Protein AF-A0A7V4ELM7-F1 (afdb_monomer_lite)

Secondary structure (DSSP, 8-state):
-GGGSPTT----TT-----EEEEEEEETTEEEEEEESSSHHHHHHHHHHH-HHHHTTSSEEEEEEEETTTEEEEEEE-S-TT--HHHHHH-GGGHHHHHHHHHTTT-EEEEEE--SSHHHHHHHHTTTSPEEEEEEETTTTEEEEEEEHHHHHHHH-GGGHHHHHHHHHHTSEEEEEEE---TTTTS------------------------------

Foldseek 3Di:
DVVQDFPPDDDDPPDDADWDFPDWDQDPVGIDTDTHLQDPVSLVVLLCVLFVCPVVVQKDFPFKFDDQPAEIETEMEGPDPVDDGQCRCQDDVRPSVVVSCVSRVNYHYHYFYDDPPLFRLLQRLLPPAHWDDWDADPVQLEIETEGEPVRQCSSCDDVNVSVVNSCRGSVGHYHYDYPPDDPPPVPPPDDPDDDDDDDDDDDDDDDDDDDDDDDDD

Radius of gyration: 34.2 Å; chains: 1; bounding box: 53×37×137 Å

Structure (mmCIF, N/CA/C/O backbone):
data_AF-A0A7V4ELM7-F1
#
_entry.id   AF-A0A7V4ELM7-F1
#
loop_
_atom_site.group_PDB
_atom_site.id
_atom_site.type_symbol
_atom_site.label_atom_id
_atom_site.label_alt_id
_atom_site.label_comp_id
_atom_site.label_asym_id
_atom_site.label_entity_id
_atom_site.label_seq_id
_atom_site.pdbx_PDB_ins_code
_atom_site.Cartn_x
_atom_site.Cartn_y
_atom_site.Cartn_z
_atom_site.occupancy
_atom_site.B_iso_or_equiv
_atom_site.auth_seq_id
_atom_site.auth_comp_id
_atom_site.auth_asym_id
_atom_site.auth_atom_id
_atom_site.pdbx_PDB_model_num
ATOM 1 N N . PRO A 1 1 ? 11.488 10.794 -16.822 1.00 91.69 1 PRO A N 1
ATOM 2 C CA . PRO A 1 1 ? 11.597 12.248 -16.512 1.00 91.69 1 PRO A CA 1
ATOM 3 C C . PRO A 1 1 ? 11.755 12.429 -14.992 1.00 91.69 1 PRO A C 1
ATOM 5 O O . PRO A 1 1 ? 11.444 11.472 -14.287 1.00 91.69 1 PRO A O 1
ATOM 8 N N . PRO A 1 2 ? 12.252 13.573 -14.480 1.00 92.75 2 PRO A N 1
ATOM 9 C CA . PRO A 1 2 ? 12.495 13.759 -13.043 1.00 92.75 2 PRO A CA 1
ATOM 10 C C . PRO A 1 2 ? 11.260 13.530 -12.158 1.00 92.75 2 PRO A C 1
ATOM 12 O O . PRO A 1 2 ? 11.370 12.901 -11.117 1.00 92.75 2 PRO A O 1
ATOM 15 N N . GLU A 1 3 ? 10.078 13.955 -12.609 1.00 94.12 3 GLU A N 1
ATOM 16 C CA . GLU A 1 3 ? 8.790 13.757 -11.914 1.00 94.12 3 GLU A CA 1
ATOM 17 C C . GLU A 1 3 ? 8.362 12.284 -11.770 1.00 94.12 3 GLU A C 1
ATOM 19 O O . GLU A 1 3 ? 7.569 11.931 -10.901 1.00 94.12 3 GLU A O 1
ATOM 24 N N . GLU A 1 4 ? 8.920 11.409 -12.604 1.00 95.50 4 GLU A N 1
ATOM 25 C CA . GLU A 1 4 ? 8.630 9.976 -12.626 1.00 95.50 4 GLU A CA 1
ATOM 26 C C . GLU A 1 4 ? 9.691 9.142 -11.892 1.00 95.50 4 GLU A C 1
ATOM 28 O O . GLU A 1 4 ? 9.638 7.909 -11.899 1.00 95.50 4 GLU A O 1
ATOM 33 N N . GLN A 1 5 ? 10.672 9.805 -11.276 1.00 95.00 5 GLN A N 1
ATOM 34 C CA . GLN A 1 5 ? 11.714 9.182 -10.466 1.00 95.00 5 GLN A CA 1
ATOM 35 C C . GLN A 1 5 ? 11.346 9.261 -8.985 1.00 95.00 5 GLN A C 1
ATOM 37 O O . GLN A 1 5 ? 10.859 10.287 -8.511 1.00 95.00 5 GLN A O 1
ATOM 42 N N . ILE A 1 6 ? 11.615 8.191 -8.235 1.00 94.19 6 ILE A N 1
ATOM 43 C CA . ILE A 1 6 ? 11.476 8.223 -6.777 1.00 94.19 6 ILE A CA 1
ATOM 44 C C . ILE A 1 6 ? 12.519 9.196 -6.194 1.00 94.19 6 ILE A C 1
ATOM 46 O O . ILE A 1 6 ? 13.710 9.056 -6.501 1.00 94.19 6 ILE A O 1
ATOM 50 N N . PRO A 1 7 ? 12.121 1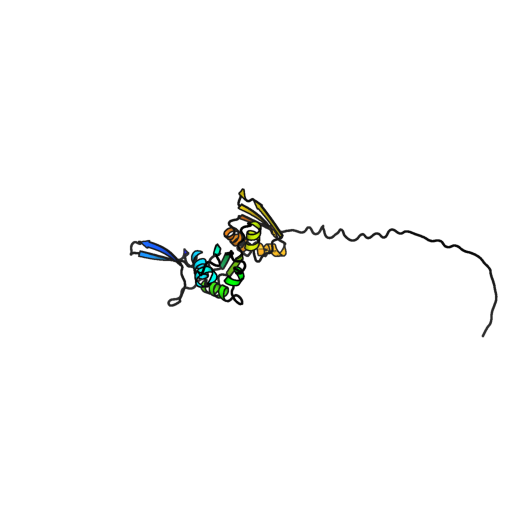0.163 -5.344 1.00 89.88 7 PRO A N 1
ATOM 51 C CA . PRO A 1 7 ? 13.064 11.055 -4.680 1.00 89.88 7 PRO A CA 1
ATOM 52 C C . PRO A 1 7 ? 14.105 10.280 -3.861 1.00 89.88 7 PRO A C 1
ATOM 54 O O . PRO A 1 7 ? 13.760 9.473 -3.003 1.00 89.88 7 PRO A O 1
ATOM 57 N N . GLY A 1 8 ? 15.389 10.539 -4.117 1.00 86.75 8 GLY A N 1
ATOM 58 C CA . GLY A 1 8 ? 16.503 9.884 -3.420 1.00 86.75 8 GLY A CA 1
ATOM 59 C C . GLY A 1 8 ? 16.898 8.503 -3.962 1.00 86.75 8 GLY A C 1
ATOM 60 O O . GLY A 1 8 ? 17.899 7.949 -3.505 1.00 86.75 8 GLY A O 1
ATOM 61 N N . GLU A 1 9 ? 16.180 7.955 -4.949 1.00 89.88 9 GLU A N 1
ATOM 62 C CA . GLU A 1 9 ? 16.587 6.722 -5.629 1.00 89.88 9 GLU A CA 1
ATOM 63 C C . GLU A 1 9 ? 17.806 6.976 -6.537 1.00 89.88 9 GLU A C 1
ATOM 65 O O . GLU A 1 9 ? 17.847 7.936 -7.306 1.00 89.88 9 GLU A O 1
ATOM 70 N N . ASN A 1 10 ? 18.823 6.111 -6.444 1.00 88.31 10 ASN A N 1
ATOM 71 C CA . ASN A 1 10 ? 20.074 6.253 -7.190 1.00 88.31 10 ASN A CA 1
ATOM 72 C C . ASN A 1 10 ? 20.103 5.342 -8.421 1.00 88.31 10 ASN A C 1
ATOM 74 O O . ASN A 1 10 ? 20.231 4.123 -8.303 1.00 88.31 10 ASN A O 1
ATOM 78 N N . TYR A 1 11 ? 20.099 5.944 -9.608 1.00 90.50 11 TYR A N 1
ATOM 79 C CA . TYR A 1 11 ? 20.150 5.230 -10.883 1.00 90.50 11 TYR A CA 1
ATOM 80 C C . TYR A 1 11 ? 21.593 5.141 -11.393 1.00 90.50 11 TYR A C 1
ATOM 82 O O . TYR A 1 11 ? 22.158 6.125 -11.872 1.00 90.50 11 TYR A O 1
ATOM 90 N N . LYS A 1 12 ? 22.212 3.960 -11.280 1.00 92.12 12 LYS A N 1
ATOM 91 C CA . LYS A 1 12 ? 23.593 3.722 -11.734 1.00 92.12 12 LYS A CA 1
ATOM 92 C C . LYS A 1 12 ? 23.621 3.024 -13.099 1.00 92.12 12 LYS A C 1
ATOM 94 O O . LYS A 1 12 ? 22.845 2.089 -13.304 1.00 92.12 12 LYS A O 1
ATOM 99 N N . PRO A 1 13 ? 24.540 3.397 -14.012 1.00 94.94 13 PRO A N 1
ATOM 100 C CA . PRO A 1 13 ? 24.760 2.641 -15.242 1.00 94.94 13 PRO A CA 1
ATOM 101 C C . PRO A 1 13 ? 25.027 1.156 -14.956 1.00 94.94 13 PRO A C 1
ATOM 103 O O . PRO A 1 13 ? 25.809 0.823 -14.067 1.00 94.94 13 PRO A O 1
ATOM 106 N N . GLY A 1 14 ? 24.357 0.268 -15.694 1.00 93.38 14 GLY A N 1
ATOM 107 C CA . GLY A 1 14 ? 24.463 -1.187 -15.525 1.00 93.38 14 GLY A CA 1
ATOM 108 C C . GLY A 1 14 ? 23.609 -1.784 -14.398 1.00 93.38 14 GLY A C 1
ATOM 109 O O . GLY A 1 14 ? 23.506 -3.008 -14.312 1.00 93.38 14 GLY A O 1
ATOM 110 N N . ALA A 1 15 ? 22.960 -0.964 -13.563 1.00 91.19 15 ALA A N 1
ATOM 111 C CA . ALA A 1 15 ? 22.012 -1.462 -12.573 1.00 91.19 15 ALA A CA 1
ATOM 112 C C . ALA A 1 15 ? 20.750 -2.012 -13.255 1.00 91.19 15 ALA A C 1
ATOM 114 O O . ALA A 1 15 ? 20.230 -1.427 -14.207 1.00 91.19 15 ALA A O 1
ATOM 115 N N . ARG A 1 16 ? 20.240 -3.136 -12.744 1.00 90.62 16 ARG A N 1
ATOM 116 C CA . ARG A 1 16 ? 18.920 -3.650 -13.122 1.00 90.62 16 ARG A CA 1
ATOM 117 C C . ARG A 1 16 ? 17.863 -2.968 -12.269 1.00 90.62 16 ARG A C 1
ATOM 119 O O . ARG A 1 16 ? 18.040 -2.844 -11.063 1.00 90.62 16 ARG A O 1
ATOM 126 N N . LEU A 1 17 ? 16.776 -2.559 -12.907 1.00 91.19 17 LEU A N 1
ATOM 127 C CA . LEU A 1 17 ? 15.678 -1.861 -12.258 1.00 91.19 17 LEU A CA 1
ATOM 128 C C . LEU A 1 17 ? 14.368 -2.232 -12.946 1.00 91.19 17 LEU A C 1
ATOM 130 O O . LEU A 1 17 ? 14.280 -2.145 -14.174 1.00 91.19 17 LEU A O 1
ATOM 134 N N . LYS A 1 18 ? 13.342 -2.608 -12.177 1.00 93.06 18 LYS A N 1
ATOM 135 C CA . LYS A 1 18 ? 11.985 -2.701 -12.723 1.00 93.06 18 LYS A CA 1
ATOM 136 C C . LYS A 1 18 ? 11.379 -1.306 -12.838 1.00 93.06 18 LYS A C 1
ATOM 138 O O . LYS A 1 18 ? 11.477 -0.487 -11.927 1.00 93.06 18 LYS A O 1
ATOM 143 N N . VAL A 1 19 ? 10.727 -1.039 -13.960 1.00 95.31 19 VAL A N 1
ATOM 144 C CA . VAL A 1 19 ? 10.075 0.239 -14.265 1.00 95.31 19 VAL A CA 1
ATOM 145 C C . VAL A 1 19 ? 8.687 -0.022 -14.826 1.00 95.31 19 VAL A C 1
ATOM 147 O O . VAL A 1 19 ? 8.449 -1.060 -15.444 1.00 95.31 19 VAL A O 1
ATOM 150 N N . PHE A 1 20 ? 7.780 0.928 -14.636 1.00 97.00 20 PHE A N 1
ATOM 151 C CA . PHE A 1 20 ? 6.481 0.917 -15.290 1.00 97.00 20 PHE A CA 1
ATOM 152 C C . PHE A 1 20 ? 6.538 1.747 -16.574 1.00 97.00 20 PHE A C 1
ATOM 154 O O . PHE A 1 20 ? 7.030 2.875 -16.561 1.00 97.00 20 PHE A O 1
ATOM 161 N N . VAL A 1 21 ? 6.047 1.206 -17.690 1.00 97.00 21 VAL A N 1
ATOM 162 C CA . VAL A 1 21 ? 5.879 1.982 -18.926 1.00 97.00 21 VAL A CA 1
ATOM 163 C C . VAL A 1 21 ? 4.622 2.832 -18.768 1.00 97.00 21 VAL A C 1
ATOM 165 O O . VAL A 1 21 ? 3.517 2.302 -18.814 1.00 97.00 21 VAL A O 1
ATOM 168 N N . LYS A 1 22 ? 4.798 4.139 -18.550 1.00 95.81 22 LYS A N 1
ATOM 169 C CA . LYS A 1 22 ? 3.695 5.073 -18.290 1.00 95.81 22 LYS A CA 1
ATOM 170 C C . LYS A 1 22 ? 2.970 5.462 -19.572 1.00 95.81 22 LYS A C 1
ATOM 172 O O . LYS A 1 22 ? 1.748 5.407 -19.625 1.00 95.81 22 LYS A O 1
ATOM 177 N N . GLU A 1 23 ? 3.721 5.863 -20.591 1.00 95.06 23 GLU A N 1
ATOM 178 C CA . GLU A 1 23 ? 3.165 6.235 -21.890 1.00 95.06 23 GLU A CA 1
ATOM 179 C C . GLU A 1 23 ? 4.184 6.024 -23.010 1.00 95.06 23 GLU A C 1
ATOM 181 O O . GLU A 1 23 ? 5.399 6.025 -22.793 1.00 95.06 23 GLU A O 1
ATOM 186 N N . VAL A 1 24 ? 3.665 5.871 -24.225 1.00 95.94 24 VAL A N 1
ATOM 187 C CA . VAL A 1 24 ? 4.444 5.934 -25.460 1.00 95.94 24 VAL A CA 1
ATOM 188 C C . VAL A 1 24 ? 3.887 7.090 -26.271 1.00 95.94 24 VAL A C 1
ATOM 190 O O . VAL A 1 24 ? 2.698 7.107 -26.586 1.00 95.94 24 VAL A O 1
ATOM 193 N N . ARG A 1 25 ? 4.736 8.060 -26.602 1.00 94.50 25 ARG A N 1
ATOM 194 C CA . ARG A 1 25 ? 4.333 9.263 -27.339 1.00 94.50 25 ARG A CA 1
ATOM 195 C C . ARG A 1 25 ? 5.229 9.499 -28.539 1.00 94.50 25 ARG A C 1
ATOM 197 O O . ARG A 1 25 ? 6.387 9.095 -28.555 1.00 94.50 25 ARG A O 1
ATOM 204 N N . ILE A 1 26 ? 4.697 10.178 -29.547 1.00 93.94 26 ILE A N 1
ATOM 205 C CA . ILE A 1 26 ? 5.472 10.583 -30.720 1.00 93.94 26 ILE A CA 1
ATOM 206 C C . ILE A 1 26 ? 6.030 11.977 -30.445 1.00 93.94 26 ILE A C 1
ATOM 208 O O . ILE A 1 26 ? 5.278 12.947 -30.373 1.00 93.94 26 ILE A O 1
ATOM 212 N N . ALA A 1 27 ? 7.346 12.073 -30.273 1.00 91.44 27 ALA A N 1
ATOM 213 C CA . ALA A 1 27 ? 8.051 13.336 -30.108 1.00 91.44 27 ALA A CA 1
ATOM 214 C C . ALA A 1 27 ? 8.693 13.782 -31.432 1.00 91.44 27 ALA A C 1
ATOM 216 O O . ALA A 1 27 ? 8.776 13.031 -32.405 1.00 91.44 27 ALA A O 1
ATOM 217 N N . SER A 1 28 ? 9.217 15.008 -31.460 1.00 91.12 28 SER A N 1
ATOM 218 C CA . SER A 1 28 ? 9.883 15.589 -32.637 1.00 91.12 28 SER A CA 1
ATOM 219 C C . SER A 1 28 ? 11.102 14.797 -33.130 1.00 91.12 28 SER A C 1
ATOM 221 O O . SER A 1 28 ? 11.500 14.941 -34.281 1.00 91.12 28 SER A O 1
ATOM 223 N N . LYS A 1 29 ? 11.690 13.951 -32.276 1.00 91.81 29 LYS A N 1
ATOM 224 C CA . LYS A 1 29 ? 12.843 13.090 -32.588 1.00 91.81 29 LYS A CA 1
ATOM 225 C C . LYS A 1 29 ? 12.468 11.613 -32.784 1.00 91.81 29 LYS A C 1
ATOM 227 O O . LYS A 1 29 ? 13.361 10.773 -32.851 1.00 91.81 29 LYS A O 1
ATOM 232 N N . GLY A 1 30 ? 11.174 11.301 -32.872 1.00 93.75 30 GLY A N 1
ATOM 233 C CA . GLY A 1 30 ? 10.648 9.940 -32.982 1.00 93.75 30 GLY A CA 1
ATOM 234 C C . GLY A 1 30 ? 9.882 9.485 -31.734 1.00 93.75 30 GLY A C 1
ATOM 235 O O . GLY A 1 30 ? 9.614 10.293 -30.841 1.00 93.75 30 GLY A O 1
ATOM 236 N N . PRO A 1 31 ? 9.488 8.201 -31.676 1.00 95.06 31 PRO A N 1
ATOM 237 C CA . PRO A 1 31 ? 8.781 7.641 -30.531 1.00 95.06 31 PRO A CA 1
ATOM 238 C C . PRO A 1 31 ? 9.623 7.708 -29.252 1.00 95.06 31 PRO A C 1
ATOM 240 O O . PRO A 1 31 ? 10.786 7.310 -29.236 1.00 95.06 31 PRO A O 1
ATOM 243 N N . GLU A 1 32 ? 9.013 8.180 -28.174 1.00 95.44 32 GLU A N 1
ATOM 244 C CA . GLU A 1 32 ? 9.587 8.243 -26.835 1.00 95.44 32 GLU A CA 1
ATOM 245 C C . GLU A 1 32 ? 8.766 7.347 -25.903 1.00 95.44 32 GLU A C 1
ATOM 247 O O . GLU A 1 32 ? 7.534 7.414 -25.882 1.00 95.44 32 GLU A O 1
ATOM 252 N N . VAL A 1 33 ? 9.454 6.514 -25.121 1.00 95.69 33 VAL A N 1
ATOM 253 C CA . VAL A 1 33 ? 8.843 5.682 -24.079 1.00 95.69 33 VAL A CA 1
ATOM 254 C C . VAL A 1 33 ? 9.114 6.332 -22.729 1.00 95.69 33 VAL A C 1
ATOM 256 O O . VAL A 1 33 ? 10.263 6.427 -22.294 1.00 95.69 33 VAL A O 1
ATOM 259 N N . VAL A 1 34 ? 8.054 6.770 -22.055 1.00 95.88 34 VAL A N 1
ATOM 260 C CA . VAL A 1 34 ? 8.142 7.382 -20.729 1.00 95.88 34 VAL A CA 1
ATOM 261 C C . VAL A 1 34 ? 8.002 6.296 -19.673 1.00 95.88 34 VAL A C 1
ATOM 263 O O . VAL A 1 34 ? 7.016 5.561 -19.626 1.00 95.88 34 VAL A O 1
ATOM 266 N N . LEU A 1 35 ? 9.008 6.207 -18.808 1.00 96.62 35 LEU A N 1
ATOM 267 C CA . LEU A 1 35 ? 9.081 5.234 -17.723 1.00 96.62 35 LEU A CA 1
ATOM 268 C C . LEU A 1 35 ? 8.788 5.911 -16.386 1.00 96.62 35 LEU A C 1
ATOM 270 O O . LEU A 1 35 ? 9.138 7.079 -16.196 1.00 96.62 35 LEU A O 1
ATOM 274 N N . SER A 1 36 ? 8.199 5.151 -15.466 1.00 96.62 36 SER A N 1
ATOM 275 C CA . SER A 1 36 ? 7.842 5.591 -14.124 1.00 96.62 36 SER A CA 1
ATOM 276 C C . SER A 1 36 ? 8.280 4.620 -13.041 1.00 96.62 36 SER A C 1
ATOM 278 O O . SER A 1 36 ? 8.138 3.402 -13.167 1.00 96.62 36 SER A O 1
ATOM 280 N N . ARG A 1 37 ? 8.800 5.194 -11.957 1.00 96.25 37 ARG A N 1
ATOM 281 C CA . ARG A 1 37 ? 9.039 4.545 -10.663 1.00 96.25 37 ARG A CA 1
ATOM 282 C C . ARG A 1 37 ? 8.057 5.035 -9.593 1.00 96.25 37 ARG A C 1
ATOM 284 O O . ARG A 1 37 ? 7.853 4.353 -8.588 1.00 96.25 37 ARG A O 1
ATOM 291 N N . THR A 1 38 ? 7.405 6.175 -9.816 1.00 96.00 38 THR A N 1
ATOM 292 C CA . THR A 1 38 ? 6.463 6.797 -8.872 1.00 96.00 38 THR A CA 1
ATOM 293 C C . THR A 1 38 ? 5.015 6.348 -9.058 1.00 96.00 38 THR A C 1
ATOM 295 O O . THR A 1 38 ? 4.253 6.404 -8.101 1.00 96.00 38 THR A O 1
ATOM 298 N N . SER A 1 39 ? 4.637 5.836 -10.232 1.00 95.94 39 SER A N 1
ATOM 299 C CA . SER A 1 39 ? 3.272 5.367 -10.515 1.00 95.94 39 SER A CA 1
ATOM 300 C C . SER A 1 39 ? 2.831 4.216 -9.607 1.00 95.94 39 SER A C 1
ATOM 302 O O . SER A 1 39 ? 3.565 3.247 -9.443 1.00 95.94 39 SER A O 1
ATOM 304 N N . ASP A 1 40 ? 1.605 4.264 -9.088 1.00 96.12 40 ASP A N 1
ATOM 305 C CA . ASP A 1 40 ? 0.995 3.200 -8.270 1.00 96.12 40 ASP A CA 1
ATOM 306 C C . ASP A 1 40 ? 0.903 1.854 -9.004 1.00 96.12 40 ASP A C 1
ATOM 308 O O . ASP A 1 40 ? 0.949 0.787 -8.388 1.00 96.12 40 ASP A O 1
ATOM 312 N N . GLU A 1 41 ? 0.839 1.886 -10.337 1.00 96.56 41 GLU A N 1
ATOM 313 C CA . GLU A 1 41 ? 0.775 0.685 -11.168 1.00 96.56 41 GLU A CA 1
ATOM 314 C C . GLU A 1 41 ? 2.038 -0.172 -11.053 1.00 96.56 41 GLU A C 1
ATOM 316 O O . GLU A 1 41 ? 1.950 -1.398 -11.138 1.00 96.56 41 GLU A O 1
ATOM 321 N N . ILE A 1 42 ? 3.207 0.426 -10.784 1.00 96.69 42 ILE A N 1
ATOM 322 C CA . ILE A 1 42 ? 4.429 -0.363 -10.586 1.00 96.69 42 ILE A CA 1
ATOM 323 C C . ILE A 1 42 ? 4.294 -1.294 -9.378 1.00 96.69 42 ILE A C 1
ATOM 325 O O . ILE A 1 42 ? 4.700 -2.451 -9.455 1.00 96.69 42 ILE A O 1
ATOM 329 N N . LEU A 1 43 ? 3.669 -0.823 -8.293 1.00 97.00 43 LEU A N 1
ATOM 330 C CA . LEU A 1 43 ? 3.475 -1.600 -7.073 1.00 97.00 43 LEU A CA 1
ATOM 331 C C . LEU A 1 43 ? 2.548 -2.786 -7.351 1.00 97.00 43 LEU A C 1
ATOM 333 O O . LEU A 1 43 ? 2.910 -3.923 -7.057 1.00 97.00 43 LEU A O 1
ATOM 337 N N . LYS A 1 44 ? 1.412 -2.545 -8.019 1.00 97.19 44 LYS A N 1
ATOM 338 C CA . LYS A 1 44 ? 0.478 -3.608 -8.430 1.00 97.19 44 LYS A CA 1
ATOM 339 C C . LYS A 1 44 ? 1.154 -4.651 -9.320 1.00 97.19 44 LYS A C 1
ATOM 341 O O . LYS A 1 44 ? 0.956 -5.848 -9.130 1.00 97.19 44 LYS A O 1
ATOM 346 N N . LYS A 1 45 ? 1.976 -4.215 -10.283 1.00 97.12 45 LYS A N 1
ATOM 347 C CA . LYS A 1 45 ? 2.698 -5.127 -11.185 1.00 97.12 45 LYS A CA 1
ATOM 348 C C . LYS A 1 45 ? 3.784 -5.918 -10.468 1.00 97.12 45 LYS A C 1
ATOM 350 O O . LYS A 1 45 ? 3.950 -7.093 -10.774 1.00 97.12 45 LYS A O 1
ATOM 355 N N . ILE A 1 46 ? 4.491 -5.326 -9.507 1.00 97.00 46 ILE A N 1
ATOM 356 C CA . ILE A 1 46 ? 5.462 -6.071 -8.698 1.00 97.00 46 ILE A CA 1
ATOM 357 C C . ILE A 1 46 ? 4.744 -7.110 -7.832 1.00 97.00 46 ILE A C 1
ATOM 359 O O . ILE A 1 46 ? 5.178 -8.257 -7.821 1.00 97.00 46 ILE A O 1
ATOM 363 N N . PHE A 1 47 ? 3.622 -6.758 -7.192 1.00 97.94 47 PHE A N 1
ATOM 364 C CA . PHE A 1 47 ? 2.787 -7.724 -6.466 1.00 97.94 47 PHE A CA 1
ATOM 365 C C . PHE A 1 47 ? 2.345 -8.882 -7.371 1.00 97.94 47 PHE A C 1
ATOM 367 O O . PHE A 1 47 ? 2.507 -10.040 -7.002 1.00 97.94 47 PHE A O 1
ATOM 374 N N . TYR A 1 48 ? 1.857 -8.578 -8.577 1.00 97.44 48 TYR A N 1
ATOM 375 C CA . TYR A 1 48 ? 1.453 -9.588 -9.559 1.00 97.44 48 TYR A CA 1
ATOM 376 C C . TYR A 1 48 ? 2.598 -10.540 -9.945 1.00 97.44 48 TYR A C 1
ATOM 378 O O . TYR A 1 48 ? 2.374 -11.734 -10.116 1.00 97.44 48 TYR A O 1
ATOM 386 N N . LEU A 1 49 ? 3.823 -10.022 -10.094 1.00 96.25 49 LEU A N 1
ATOM 387 C 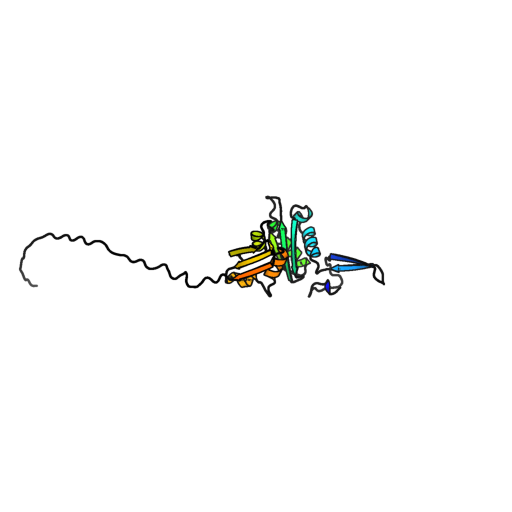CA . LEU A 1 49 ? 4.996 -10.828 -10.446 1.00 96.25 49 LEU A CA 1
ATOM 388 C C . LEU A 1 49 ? 5.538 -11.652 -9.268 1.00 96.25 49 LEU A C 1
ATOM 390 O O . LEU A 1 49 ? 6.048 -12.746 -9.490 1.00 96.25 49 LEU A O 1
ATOM 394 N N . GLU A 1 50 ? 5.467 -11.124 -8.045 1.00 96.88 50 GLU A N 1
ATOM 395 C CA . GLU A 1 50 ? 6.048 -11.750 -6.848 1.00 96.88 50 GLU A CA 1
ATOM 396 C C . GLU A 1 50 ? 5.098 -12.758 -6.177 1.00 96.88 50 GLU A C 1
ATOM 398 O O . GLU A 1 50 ? 5.551 -13.699 -5.524 1.00 96.88 50 GLU A O 1
ATOM 403 N N . ILE A 1 51 ? 3.779 -12.575 -6.307 1.00 97.50 51 ILE A N 1
ATOM 404 C CA . ILE A 1 51 ? 2.771 -13.334 -5.554 1.00 97.50 51 ILE A CA 1
ATOM 405 C C . ILE A 1 51 ? 1.930 -14.185 -6.527 1.00 97.50 51 ILE A C 1
ATOM 407 O O . ILE A 1 51 ? 1.045 -13.655 -7.208 1.00 97.50 51 ILE A O 1
ATOM 411 N N . PRO A 1 52 ? 2.163 -15.513 -6.595 1.00 96.25 52 PRO A N 1
ATOM 412 C CA . PRO A 1 52 ? 1.415 -16.428 -7.461 1.00 96.25 52 PRO A CA 1
ATOM 413 C C . PRO A 1 52 ? -0.099 -16.390 -7.251 1.00 96.25 52 PRO A C 1
ATOM 415 O O . PRO A 1 52 ? -0.864 -16.484 -8.201 1.00 96.25 52 PRO A O 1
ATOM 418 N N . GLU A 1 53 ? -0.549 -16.221 -6.013 1.00 97.62 53 GLU A N 1
ATOM 419 C CA . GLU A 1 53 ? -1.967 -16.155 -5.666 1.00 97.62 53 GLU A CA 1
ATOM 420 C C . GLU A 1 53 ? -2.660 -14.947 -6.321 1.00 97.62 53 GLU A C 1
ATOM 422 O O . GLU A 1 53 ? -3.812 -15.058 -6.728 1.00 97.62 53 GLU A O 1
ATOM 427 N N . ILE A 1 54 ? -1.947 -13.829 -6.512 1.00 97.62 54 ILE A N 1
ATOM 428 C CA . ILE A 1 54 ? -2.468 -12.657 -7.232 1.00 97.62 54 ILE A CA 1
ATOM 429 C C . ILE A 1 54 ? -2.500 -12.914 -8.740 1.00 97.62 54 ILE A C 1
ATOM 431 O O . ILE A 1 54 ? -3.489 -12.603 -9.400 1.00 97.62 54 ILE A O 1
ATOM 435 N N . SER A 1 55 ? -1.444 -13.502 -9.307 1.00 97.31 55 SER A N 1
ATOM 436 C CA . SER A 1 55 ? -1.406 -13.781 -10.753 1.00 97.31 55 SER A CA 1
ATOM 437 C C . SER A 1 55 ? -2.368 -14.887 -11.192 1.00 97.31 55 SER A C 1
ATOM 439 O O . SER A 1 55 ? -2.876 -14.838 -12.310 1.00 97.31 55 SER A O 1
ATOM 441 N N . ASN A 1 56 ? -2.681 -15.828 -10.301 1.00 96.38 56 ASN A N 1
ATOM 442 C CA . ASN A 1 56 ? -3.693 -16.862 -10.514 1.00 96.38 56 ASN A CA 1
ATOM 443 C C . ASN A 1 56 ? -5.125 -16.382 -10.213 1.00 96.38 56 ASN A C 1
ATOM 445 O O . ASN A 1 56 ? -6.066 -17.148 -10.405 1.00 96.38 56 ASN A O 1
ATOM 449 N N . GLY A 1 57 ? -5.298 -15.144 -9.734 1.00 95.44 57 GLY A N 1
ATOM 450 C CA . GLY A 1 57 ? -6.607 -14.564 -9.428 1.00 95.44 57 GLY A CA 1
ATOM 451 C C . GLY A 1 57 ? -7.268 -15.080 -8.145 1.00 95.44 57 GLY A C 1
ATOM 452 O O . GLY A 1 57 ? -8.458 -14.862 -7.968 1.00 95.44 57 GLY A O 1
ATOM 453 N N . LEU A 1 58 ? -6.524 -15.743 -7.252 1.00 97.00 58 LEU A N 1
ATOM 454 C CA . LEU A 1 58 ? -7.014 -16.172 -5.931 1.00 97.00 58 LEU A CA 1
ATOM 455 C C . LEU A 1 58 ? -7.048 -15.016 -4.922 1.00 97.00 58 LEU A C 1
ATOM 457 O O . LEU A 1 58 ? -7.800 -15.051 -3.951 1.00 97.00 58 LEU A O 1
ATOM 461 N N . ILE A 1 59 ? -6.196 -14.011 -5.131 1.00 98.31 59 ILE A N 1
ATOM 462 C CA . ILE A 1 59 ? -6.163 -12.776 -4.349 1.00 98.31 59 ILE A CA 1
ATOM 463 C C . ILE A 1 59 ? -6.294 -11.600 -5.308 1.00 98.31 59 ILE A C 1
ATOM 465 O O . ILE A 1 59 ? -5.574 -11.501 -6.303 1.00 98.31 59 ILE A O 1
ATOM 469 N N . GLU A 1 60 ? -7.170 -10.666 -4.970 1.00 97.88 60 GLU A N 1
ATOM 470 C CA . GLU A 1 60 ? -7.373 -9.430 -5.711 1.00 97.88 60 GLU A CA 1
ATOM 471 C C . GLU A 1 60 ? -6.800 -8.239 -4.935 1.00 97.88 60 GLU A C 1
ATOM 473 O O . GLU A 1 60 ? -7.032 -8.086 -3.734 1.00 97.88 60 GLU A O 1
ATOM 478 N N . ILE A 1 61 ? -6.083 -7.351 -5.629 1.00 98.19 61 ILE A N 1
ATOM 479 C CA . ILE A 1 61 ? -5.699 -6.043 -5.086 1.00 98.19 61 ILE A CA 1
ATOM 480 C C . ILE A 1 61 ? -6.858 -5.073 -5.324 1.00 98.19 61 ILE A C 1
ATOM 482 O O . ILE A 1 61 ? -7.070 -4.622 -6.450 1.00 98.19 61 ILE A O 1
ATOM 486 N N . LYS A 1 62 ? -7.584 -4.723 -4.262 1.00 97.94 62 LYS A N 1
ATOM 487 C CA . LYS A 1 62 ? -8.770 -3.855 -4.323 1.00 97.94 62 LYS A CA 1
ATOM 488 C C . LYS A 1 62 ? -8.422 -2.377 -4.439 1.00 97.94 62 LYS A C 1
ATOM 490 O O . LYS A 1 62 ? -9.103 -1.632 -5.137 1.00 97.94 62 LYS A O 1
ATOM 495 N N . SER A 1 63 ? -7.375 -1.939 -3.746 1.00 97.69 63 SER A N 1
ATOM 496 C CA . SER A 1 63 ? -6.971 -0.532 -3.709 1.00 97.69 63 SER A CA 1
ATOM 497 C C . SER A 1 63 ? -5.496 -0.394 -3.346 1.00 97.69 63 SER A C 1
ATOM 499 O O . SER A 1 63 ? -4.913 -1.264 -2.696 1.00 97.69 63 SER A O 1
ATOM 501 N N . VAL A 1 64 ? -4.891 0.711 -3.769 1.00 98.12 64 VAL A N 1
ATOM 502 C CA . VAL A 1 64 ? -3.514 1.086 -3.445 1.00 98.12 64 VAL A CA 1
ATOM 503 C C . VAL A 1 64 ? -3.497 2.566 -3.100 1.00 98.12 64 VAL A C 1
ATOM 505 O O . VAL A 1 64 ? -4.041 3.379 -3.839 1.00 98.12 64 VAL A O 1
ATOM 508 N N . ALA A 1 65 ? -2.832 2.911 -2.003 1.00 98.19 65 ALA A N 1
ATOM 509 C CA . ALA A 1 65 ? -2.483 4.282 -1.670 1.00 98.19 65 ALA A CA 1
ATOM 510 C C . ALA A 1 65 ? -0.976 4.361 -1.458 1.00 98.19 65 ALA A C 1
ATOM 512 O O . ALA A 1 65 ? -0.439 3.648 -0.610 1.00 98.19 65 ALA A O 1
ATOM 513 N N . ARG A 1 66 ? -0.295 5.215 -2.221 1.00 97.50 66 ARG A N 1
ATOM 514 C CA . ARG A 1 66 ? 1.166 5.222 -2.286 1.00 97.50 66 ARG A CA 1
ATOM 515 C C . ARG A 1 66 ? 1.748 6.622 -2.173 1.00 97.50 66 ARG A C 1
ATOM 517 O O . ARG A 1 66 ? 1.351 7.546 -2.873 1.00 97.50 66 ARG A O 1
ATOM 524 N N . GLU A 1 67 ? 2.752 6.743 -1.314 1.00 96.81 67 GLU A N 1
ATOM 525 C CA . GLU A 1 67 ? 3.713 7.842 -1.300 1.00 96.81 67 GLU A CA 1
ATOM 526 C C . GLU A 1 67 ? 5.078 7.263 -1.694 1.00 96.81 67 GLU A C 1
ATOM 528 O O . GLU A 1 67 ? 5.807 6.710 -0.862 1.00 96.81 67 GLU A O 1
ATOM 533 N N . ALA A 1 68 ? 5.387 7.334 -2.993 1.00 96.31 68 ALA A N 1
ATOM 534 C CA . ALA A 1 68 ? 6.489 6.604 -3.618 1.00 96.31 68 ALA A CA 1
ATOM 535 C C . ALA A 1 68 ? 7.850 6.851 -2.939 1.00 96.31 68 ALA A C 1
ATOM 537 O O . ALA A 1 68 ? 8.237 7.991 -2.673 1.00 96.31 68 ALA A O 1
ATOM 538 N N . GLY A 1 69 ? 8.580 5.767 -2.665 1.00 94.69 69 GLY A N 1
ATOM 539 C CA . GLY A 1 69 ? 9.860 5.781 -1.948 1.00 94.69 69 GLY A CA 1
ATOM 540 C C . GLY A 1 69 ? 9.752 5.947 -0.433 1.00 94.69 69 GLY A C 1
ATOM 541 O O . GLY A 1 69 ? 10.764 5.855 0.259 1.00 94.69 69 GLY A O 1
ATOM 542 N N . SER A 1 70 ? 8.551 6.177 0.106 1.00 96.25 70 SER A N 1
ATOM 543 C CA . SER A 1 70 ? 8.334 6.344 1.543 1.00 96.25 70 SER A CA 1
ATOM 544 C C . SER A 1 70 ? 7.475 5.226 2.117 1.00 96.25 70 SER A C 1
ATOM 546 O O . SER A 1 70 ? 7.998 4.349 2.815 1.00 96.25 70 SER A O 1
ATOM 548 N N . ARG A 1 71 ? 6.167 5.249 1.839 1.00 97.25 71 ARG A N 1
ATOM 549 C CA . ARG A 1 71 ? 5.213 4.295 2.398 1.00 97.25 71 ARG A CA 1
ATOM 550 C C . ARG A 1 71 ? 4.013 4.100 1.480 1.00 97.25 71 ARG A C 1
ATOM 552 O O . ARG A 1 71 ? 3.504 5.059 0.907 1.00 97.25 71 ARG A O 1
ATOM 559 N N . SER A 1 72 ? 3.526 2.871 1.423 1.00 98.25 72 SER A N 1
ATOM 560 C CA . SER A 1 72 ? 2.322 2.480 0.700 1.00 98.25 72 SER A CA 1
ATOM 561 C C . SER A 1 72 ? 1.425 1.605 1.556 1.00 98.25 72 SER A C 1
ATOM 563 O O . SER A 1 72 ? 1.907 0.835 2.388 1.00 98.25 72 SER A O 1
ATOM 565 N N . LYS A 1 73 ? 0.119 1.693 1.316 1.00 98.56 73 LYS A N 1
ATOM 566 C CA . LYS A 1 73 ? -0.874 0.733 1.791 1.00 98.56 73 LYS A CA 1
ATOM 567 C C . LYS A 1 73 ? -1.494 0.028 0.590 1.00 98.56 73 LYS A C 1
ATOM 569 O O . LYS A 1 73 ? -1.802 0.669 -0.416 1.00 98.56 73 LYS A O 1
ATOM 574 N N . VAL A 1 74 ? -1.670 -1.283 0.699 1.00 98.50 74 VAL A N 1
ATOM 575 C CA . VAL A 1 74 ? -2.252 -2.127 -0.352 1.00 98.50 74 VAL A CA 1
ATOM 576 C C . VAL A 1 74 ? -3.393 -2.922 0.257 1.00 98.50 74 VAL A C 1
ATOM 578 O O . VAL A 1 74 ? -3.171 -3.695 1.184 1.00 98.50 74 VAL A O 1
ATOM 581 N N . ALA A 1 75 ? -4.604 -2.722 -0.255 1.00 98.62 75 ALA A N 1
ATOM 582 C CA . ALA A 1 75 ? -5.787 -3.446 0.178 1.00 98.62 75 ALA A CA 1
ATOM 583 C C . ALA A 1 75 ? -5.946 -4.714 -0.663 1.00 98.62 75 ALA A C 1
ATOM 585 O O . ALA A 1 75 ? -6.056 -4.630 -1.890 1.00 98.62 75 ALA A O 1
ATOM 586 N N . VAL A 1 76 ? -5.960 -5.868 -0.007 1.00 98.44 76 VAL A N 1
ATOM 587 C CA . VAL A 1 76 ? -6.066 -7.186 -0.639 1.00 98.44 76 VAL A CA 1
ATOM 588 C C . VAL A 1 76 ? -7.299 -7.925 -0.142 1.00 98.44 76 VAL A C 1
ATOM 590 O O . VAL A 1 76 ? -7.721 -7.751 0.999 1.00 98.44 76 VAL A O 1
ATOM 593 N N . TYR A 1 77 ? -7.876 -8.743 -1.012 1.00 98.31 77 TYR A N 1
ATOM 594 C CA . TYR A 1 77 ? -9.077 -9.524 -0.743 1.00 98.31 77 TYR A CA 1
ATOM 595 C C . TYR A 1 77 ? -8.944 -10.918 -1.353 1.00 98.31 77 TYR A C 1
ATOM 597 O O . TYR A 1 77 ? -8.347 -11.064 -2.421 1.00 98.31 77 TYR A O 1
ATOM 605 N N . SER A 1 78 ? -9.537 -11.919 -0.712 1.00 97.38 78 SER A N 1
ATOM 606 C CA . SER A 1 78 ? -9.808 -13.224 -1.314 1.00 97.38 78 SER A CA 1
ATOM 607 C C . SER A 1 78 ? -11.246 -13.618 -0.995 1.00 97.38 78 SER A C 1
ATOM 609 O O . SER A 1 78 ? -11.729 -13.362 0.106 1.00 97.38 78 SER A O 1
ATOM 611 N N . ASP A 1 79 ? -11.931 -14.216 -1.964 1.00 94.88 79 ASP A N 1
ATOM 612 C CA . ASP A 1 79 ? -13.261 -14.807 -1.794 1.00 94.88 79 ASP A CA 1
ATOM 613 C C . ASP A 1 79 ? -13.197 -16.253 -1.271 1.00 94.88 79 ASP A C 1
ATOM 615 O O . ASP A 1 79 ? -14.196 -16.798 -0.803 1.00 94.88 79 ASP A O 1
ATOM 619 N N . SER A 1 80 ? -12.020 -16.878 -1.334 1.00 93.06 80 SER A N 1
ATOM 620 C CA . SER A 1 80 ? -11.790 -18.249 -0.897 1.00 93.06 80 SER A CA 1
ATOM 621 C C . SER A 1 80 ? -11.417 -18.301 0.583 1.00 93.06 80 SER A C 1
ATOM 623 O O . SER A 1 80 ? -10.323 -17.895 0.964 1.00 93.06 80 SER A O 1
ATOM 625 N N . GLU A 1 81 ? -12.246 -18.957 1.398 1.00 90.12 81 GLU A N 1
ATOM 626 C CA . GLU A 1 81 ? -12.002 -19.168 2.839 1.00 90.12 81 GLU A CA 1
ATOM 627 C C . GLU A 1 81 ? -10.675 -19.889 3.150 1.00 90.12 81 GLU A C 1
ATOM 629 O O . GLU A 1 81 ? -10.118 -19.744 4.234 1.00 90.12 81 GLU A O 1
ATOM 634 N N . ASN A 1 82 ? -10.141 -20.658 2.195 1.00 93.06 82 ASN A N 1
ATOM 635 C CA . ASN A 1 82 ? -8.875 -21.384 2.351 1.00 93.06 82 ASN A CA 1
ATOM 636 C C . ASN A 1 82 ? -7.628 -20.542 2.024 1.00 93.06 82 ASN A C 1
ATOM 638 O O . ASN A 1 82 ? -6.515 -21.072 2.042 1.00 93.06 82 ASN A O 1
ATOM 642 N N . VAL A 1 83 ? -7.794 -19.267 1.664 1.00 94.75 83 VAL A N 1
ATOM 643 C CA . VAL A 1 83 ? -6.702 -18.378 1.254 1.00 94.75 83 VAL A CA 1
ATOM 644 C C . VAL A 1 83 ? -6.670 -17.177 2.190 1.00 94.75 83 VAL A C 1
ATOM 646 O O . VAL A 1 83 ? -7.565 -16.344 2.172 1.00 94.75 83 VAL A O 1
ATOM 649 N N . ASP A 1 84 ? -5.605 -17.068 2.983 1.00 96.50 84 ASP A N 1
ATOM 650 C CA . ASP A 1 84 ? -5.317 -15.863 3.765 1.00 96.50 84 ASP A CA 1
ATOM 651 C C . ASP A 1 84 ? -4.629 -14.825 2.859 1.00 96.50 84 ASP A C 1
ATOM 653 O O . ASP A 1 84 ? -3.455 -15.006 2.502 1.00 96.50 84 ASP A O 1
ATOM 657 N N . PRO A 1 85 ? -5.311 -13.727 2.479 1.00 96.88 85 PRO A N 1
ATOM 658 C CA . PRO A 1 85 ? -4.754 -12.774 1.537 1.00 96.88 85 PRO A CA 1
ATOM 659 C C . PRO A 1 85 ? -3.549 -12.016 2.110 1.00 96.88 85 PRO A C 1
ATOM 661 O O . PRO A 1 85 ? -2.599 -11.727 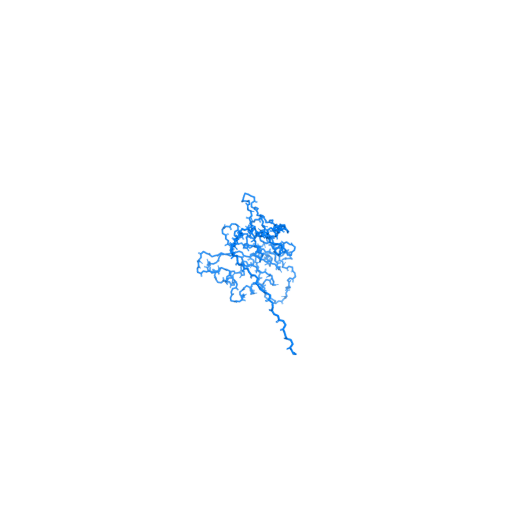1.370 1.00 96.88 85 PRO A O 1
ATOM 664 N N . ILE A 1 86 ? -3.535 -11.726 3.417 1.00 97.38 86 ILE A N 1
ATOM 665 C CA . ILE A 1 86 ? -2.407 -11.044 4.064 1.00 97.38 86 ILE A CA 1
ATOM 666 C C . ILE A 1 86 ? -1.226 -12.006 4.158 1.00 97.38 86 ILE A C 1
ATOM 668 O O . ILE A 1 86 ? -0.130 -11.679 3.690 1.00 97.38 86 ILE A O 1
ATOM 672 N N . GLY A 1 87 ? -1.434 -13.190 4.738 1.00 97.06 87 GLY A N 1
ATOM 673 C CA . GLY A 1 87 ? -0.383 -14.186 4.944 1.00 97.06 87 GLY A CA 1
ATOM 674 C C . GLY A 1 87 ? 0.276 -14.614 3.637 1.00 97.06 87 GLY A C 1
ATOM 675 O O . GLY A 1 87 ? 1.509 -14.705 3.559 1.00 97.06 87 GLY A O 1
ATOM 676 N N . SER A 1 88 ? -0.516 -14.769 2.573 1.00 96.50 88 SER A N 1
ATOM 677 C CA . SER A 1 88 ? 0.014 -14.979 1.231 1.00 96.50 88 SER A CA 1
ATOM 678 C C . SER A 1 88 ? 0.878 -13.798 0.788 1.00 96.50 88 SER A C 1
ATOM 680 O O . SER A 1 88 ? 2.050 -13.992 0.478 1.00 96.50 88 SER A O 1
ATOM 682 N N . CYS A 1 89 ? 0.406 -12.556 0.838 1.00 96.94 89 CYS A N 1
ATOM 683 C CA . CYS A 1 89 ? 1.229 -11.426 0.392 1.00 96.94 89 CYS A CA 1
ATOM 684 C C . CYS A 1 89 ? 2.524 -11.234 1.215 1.00 96.94 89 CYS A C 1
ATOM 686 O O . CYS A 1 89 ? 3.564 -10.863 0.666 1.00 96.94 89 CYS A O 1
ATOM 688 N N . VAL A 1 90 ? 2.496 -11.529 2.518 1.00 97.12 90 VAL A N 1
ATOM 689 C CA . VAL A 1 90 ? 3.663 -11.431 3.412 1.00 97.12 90 VAL A CA 1
ATOM 690 C C . VAL A 1 90 ? 4.675 -12.551 3.128 1.00 97.12 90 VAL A C 1
ATOM 692 O O . VAL A 1 90 ? 5.881 -12.299 3.017 1.00 97.12 90 VAL A O 1
ATOM 695 N N . GLY A 1 91 ? 4.197 -13.785 2.957 1.00 94.62 91 GLY A N 1
ATOM 696 C CA . GLY A 1 91 ? 5.028 -14.977 2.796 1.00 94.62 91 GLY A CA 1
ATOM 697 C C . GLY A 1 91 ? 5.729 -15.417 4.088 1.00 94.62 91 GLY A C 1
ATOM 698 O O . GLY A 1 91 ? 5.646 -14.779 5.139 1.00 94.62 91 GLY A O 1
ATOM 699 N N . GLN A 1 92 ? 6.459 -16.532 4.015 1.00 94.06 92 GLN A N 1
ATOM 700 C CA . GLN A 1 92 ? 7.162 -17.105 5.168 1.00 94.06 92 GLN A CA 1
ATOM 701 C C . GLN A 1 92 ? 8.129 -16.085 5.785 1.00 94.06 92 GLN A C 1
ATOM 703 O O . GLN A 1 92 ? 9.058 -15.624 5.122 1.00 94.06 92 GLN A O 1
ATOM 708 N N . ARG A 1 93 ? 7.900 -15.723 7.057 1.00 93.94 93 ARG A N 1
ATOM 709 C CA . ARG A 1 93 ? 8.676 -14.705 7.796 1.00 93.94 93 ARG A CA 1
ATOM 710 C C . ARG A 1 93 ? 8.809 -13.361 7.055 1.00 93.94 93 ARG A C 1
ATOM 712 O O . ARG A 1 93 ? 9.807 -12.666 7.220 1.00 93.94 93 ARG A O 1
ATOM 719 N N . GLY A 1 94 ? 7.831 -13.003 6.223 1.00 95.00 94 GLY A N 1
ATOM 720 C CA . GLY A 1 94 ? 7.857 -11.755 5.460 1.00 95.00 94 GLY A CA 1
ATOM 721 C C . GLY A 1 94 ? 8.754 -11.766 4.223 1.00 95.00 94 GLY A C 1
ATOM 722 O O . GLY A 1 94 ? 9.002 -10.702 3.665 1.00 95.00 94 GLY A O 1
ATOM 723 N N . ALA A 1 95 ? 9.263 -12.922 3.785 1.00 96.94 95 ALA A N 1
ATOM 724 C CA . ALA A 1 95 ? 10.221 -12.983 2.681 1.00 96.94 95 ALA A CA 1
ATOM 725 C C . ALA A 1 95 ? 9.705 -12.310 1.395 1.00 96.94 95 ALA A C 1
ATOM 727 O O . ALA A 1 95 ? 10.434 -11.524 0.796 1.00 96.94 95 ALA A O 1
ATOM 728 N N . ARG A 1 96 ? 8.440 -12.549 1.013 1.00 96.75 96 ARG A N 1
ATOM 729 C CA . ARG A 1 96 ? 7.857 -11.975 -0.213 1.00 96.75 96 ARG A CA 1
ATOM 730 C C . ARG A 1 96 ? 7.729 -10.463 -0.110 1.00 96.75 96 ARG A C 1
ATOM 732 O O . ARG A 1 96 ? 8.224 -9.741 -0.971 1.00 96.75 96 ARG A O 1
ATOM 739 N N . ILE A 1 97 ? 7.143 -9.964 0.979 1.00 97.31 97 ILE A N 1
ATOM 740 C CA . ILE A 1 97 ? 6.981 -8.517 1.148 1.00 97.31 97 ILE A CA 1
ATOM 741 C C . ILE A 1 97 ? 8.332 -7.792 1.235 1.00 97.31 97 ILE A C 1
ATOM 743 O O . ILE A 1 97 ? 8.467 -6.701 0.688 1.00 97.31 97 ILE A O 1
ATOM 747 N N . GLN A 1 98 ? 9.365 -8.404 1.829 1.00 97.50 98 GLN A N 1
ATOM 748 C CA . GLN A 1 98 ? 10.715 -7.826 1.839 1.00 97.50 98 GLN A CA 1
ATOM 749 C C . GLN A 1 98 ? 11.328 -7.739 0.435 1.00 97.50 98 GLN A C 1
ATOM 751 O O . GLN A 1 98 ? 11.962 -6.729 0.124 1.00 97.50 98 GLN A O 1
ATOM 756 N N . THR A 1 99 ? 11.103 -8.731 -0.434 1.00 96.44 99 THR A N 1
ATOM 757 C CA . THR A 1 99 ? 11.516 -8.656 -1.846 1.00 96.44 99 THR A CA 1
ATOM 758 C C . THR A 1 99 ? 10.880 -7.452 -2.541 1.00 96.44 99 THR A C 1
ATOM 760 O O . THR A 1 99 ? 11.578 -6.677 -3.196 1.00 96.44 99 THR A O 1
ATOM 763 N N . ILE A 1 100 ? 9.573 -7.242 -2.347 1.00 96.94 100 ILE A N 1
ATOM 764 C CA . ILE A 1 100 ? 8.838 -6.112 -2.941 1.00 96.94 100 ILE A CA 1
ATOM 765 C C . ILE A 1 100 ? 9.360 -4.771 -2.404 1.00 96.94 100 ILE A C 1
ATOM 767 O O . ILE A 1 100 ? 9.633 -3.861 -3.187 1.00 96.94 100 ILE A O 1
ATOM 771 N N . ILE A 1 101 ? 9.551 -4.657 -1.085 1.00 96.75 101 ILE A N 1
ATOM 772 C CA . ILE A 1 101 ? 10.128 -3.466 -0.436 1.00 96.75 101 ILE A CA 1
ATOM 773 C C . ILE A 1 101 ? 11.510 -3.155 -1.026 1.00 96.75 101 ILE A C 1
ATOM 775 O O . ILE A 1 101 ? 11.810 -2.003 -1.346 1.00 96.75 101 ILE A O 1
ATOM 779 N N . SER A 1 102 ? 12.351 -4.177 -1.207 1.00 94.06 102 SER A N 1
ATOM 780 C CA . SER A 1 102 ? 13.687 -4.015 -1.784 1.00 94.06 102 SER A CA 1
ATOM 781 C C . SER A 1 102 ? 13.640 -3.564 -3.247 1.00 94.06 102 SER A C 1
ATOM 783 O O . SER A 1 102 ? 14.448 -2.727 -3.647 1.00 94.06 102 SER A O 1
ATOM 785 N N . GLU A 1 103 ? 12.702 -4.078 -4.046 1.00 94.19 103 GLU A N 1
ATOM 786 C CA . GLU A 1 103 ? 12.515 -3.676 -5.449 1.00 94.19 103 GLU A CA 1
ATOM 787 C C . GLU A 1 103 ? 12.083 -2.203 -5.587 1.00 94.19 103 GLU A C 1
ATOM 789 O O . GLU A 1 103 ? 12.360 -1.552 -6.598 1.00 94.19 103 GLU A O 1
ATOM 794 N N . LEU A 1 104 ? 11.434 -1.653 -4.558 1.00 94.00 104 LEU A N 1
ATOM 795 C CA . LEU A 1 104 ? 10.992 -0.257 -4.486 1.00 94.00 104 LEU A CA 1
ATOM 796 C C . LEU A 1 104 ? 11.934 0.638 -3.671 1.00 94.00 104 LEU A C 1
ATOM 798 O O . LEU A 1 104 ? 11.531 1.691 -3.182 1.00 94.00 104 LEU A O 1
ATOM 802 N N . GLY A 1 105 ? 13.197 0.230 -3.521 1.00 91.12 105 GLY A N 1
ATOM 803 C CA . GLY A 1 105 ? 14.223 1.068 -2.899 1.00 91.12 105 GLY A CA 1
ATOM 804 C C . GLY A 1 105 ? 14.026 1.278 -1.395 1.00 91.12 105 GLY A C 1
ATOM 805 O O . GLY A 1 105 ? 14.492 2.275 -0.850 1.00 91.12 105 GLY A O 1
ATOM 806 N N . GLY A 1 106 ? 13.344 0.351 -0.716 1.00 93.81 106 GLY A N 1
ATOM 807 C CA . GLY A 1 106 ? 13.103 0.413 0.726 1.00 93.81 106 GLY A CA 1
ATOM 808 C C . GLY A 1 106 ? 11.787 1.081 1.133 1.00 93.81 106 GLY A C 1
ATOM 809 O O . GLY A 1 106 ? 11.564 1.267 2.334 1.00 93.81 106 GLY A O 1
ATOM 810 N N . GLU A 1 107 ? 10.916 1.409 0.173 1.00 96.81 107 GLU A N 1
ATOM 811 C CA . GLU A 1 107 ? 9.548 1.878 0.427 1.00 96.81 107 GLU A CA 1
ATOM 812 C C . GLU A 1 107 ? 8.816 0.926 1.387 1.00 96.81 107 GLU A C 1
ATOM 814 O O . GLU A 1 107 ? 8.750 -0.278 1.146 1.00 96.81 107 GLU A O 1
ATOM 819 N N . LYS A 1 108 ? 8.273 1.440 2.497 1.00 96.88 108 LYS A N 1
ATOM 820 C CA . LYS A 1 108 ? 7.541 0.617 3.474 1.00 96.88 108 LYS A CA 1
ATOM 821 C C . LYS A 1 108 ? 6.159 0.262 2.938 1.00 96.88 108 LYS A C 1
ATOM 823 O O . LYS A 1 108 ? 5.474 1.127 2.411 1.00 96.88 108 LYS A O 1
ATOM 828 N N . ILE A 1 109 ? 5.722 -0.981 3.104 1.00 97.94 109 ILE A N 1
ATOM 829 C CA . ILE A 1 109 ? 4.435 -1.435 2.569 1.00 97.94 109 ILE A CA 1
ATOM 830 C C . ILE A 1 109 ? 3.620 -2.073 3.687 1.00 97.94 109 ILE A C 1
ATOM 832 O O . ILE A 1 109 ? 4.081 -3.022 4.321 1.00 97.94 109 ILE A O 1
ATOM 836 N N . ASP A 1 110 ? 2.412 -1.557 3.895 1.00 98.06 110 ASP A N 1
ATOM 837 C CA . ASP A 1 110 ? 1.396 -2.171 4.743 1.00 98.06 110 ASP A CA 1
ATOM 838 C C . ASP A 1 110 ? 0.409 -2.938 3.859 1.00 98.06 110 ASP A C 1
ATOM 840 O O . ASP A 1 110 ? -0.201 -2.364 2.952 1.00 98.06 110 ASP A O 1
ATOM 844 N N . ILE A 1 111 ? 0.239 -4.230 4.127 1.00 98.06 111 ILE A N 1
ATOM 845 C CA . ILE A 1 111 ? -0.792 -5.051 3.489 1.00 98.06 111 ILE A CA 1
ATOM 846 C C . ILE A 1 111 ? -2.015 -5.030 4.401 1.00 98.06 111 ILE A C 1
ATOM 848 O O . ILE A 1 111 ? -1.918 -5.374 5.578 1.00 98.06 111 ILE A O 1
ATOM 852 N N . ILE A 1 112 ? -3.141 -4.592 3.855 1.00 98.38 112 ILE A N 1
ATOM 853 C CA . ILE A 1 112 ? -4.389 -4.360 4.573 1.00 98.38 112 ILE A CA 1
ATOM 854 C C . ILE A 1 112 ? -5.443 -5.312 4.016 1.00 98.38 112 ILE A C 1
ATOM 856 O O . ILE A 1 112 ? -5.616 -5.405 2.803 1.00 98.38 112 ILE A O 1
ATOM 860 N N . GLU A 1 113 ? -6.169 -5.998 4.889 1.00 97.69 113 GLU A N 1
ATOM 861 C CA . GLU A 1 113 ? -7.336 -6.769 4.474 1.00 97.69 113 GLU A CA 1
ATOM 862 C C . GLU A 1 113 ? -8.479 -5.821 4.108 1.00 97.69 113 GLU A C 1
ATOM 864 O O . GLU A 1 113 ? -8.888 -4.960 4.897 1.00 97.69 113 GLU A O 1
ATOM 869 N N . TYR A 1 114 ? -8.962 -5.960 2.878 1.00 98.44 114 TYR A N 1
ATOM 870 C CA . TYR A 1 114 ? -10.144 -5.263 2.407 1.00 98.44 114 TYR A CA 1
ATOM 871 C C . TYR A 1 114 ? -11.402 -5.880 3.015 1.00 98.44 114 TYR A C 1
ATOM 873 O O . TYR A 1 114 ? -11.551 -7.098 3.030 1.00 98.44 114 TYR A O 1
ATOM 881 N N . ASP A 1 115 ? -12.341 -5.026 3.412 1.00 97.56 115 ASP A N 1
ATOM 882 C CA . ASP A 1 115 ? -13.693 -5.433 3.778 1.00 97.56 115 ASP A CA 1
ATOM 883 C C . ASP A 1 115 ? -14.701 -4.594 2.981 1.00 97.56 115 ASP A C 1
ATOM 885 O O . ASP A 1 115 ? -14.464 -3.425 2.662 1.00 97.56 115 ASP A O 1
ATOM 889 N N . SER A 1 116 ? -15.828 -5.207 2.631 1.00 96.31 116 SER A N 1
ATOM 890 C CA . SER A 1 116 ? -16.960 -4.510 2.017 1.00 96.31 116 SER A CA 1
ATOM 891 C C . SER A 1 116 ? -17.663 -3.555 2.987 1.00 96.31 116 SER A C 1
ATOM 893 O O . SER A 1 116 ? -18.249 -2.564 2.550 1.00 96.31 116 SER A O 1
ATOM 895 N N . ASP A 1 117 ? -17.594 -3.838 4.290 1.00 97.12 117 ASP A N 1
ATOM 896 C CA . ASP A 1 117 ? -18.068 -2.957 5.348 1.00 97.12 117 ASP A CA 1
ATOM 897 C C . ASP A 1 117 ? -17.075 -1.790 5.522 1.00 97.12 117 ASP A C 1
ATOM 899 O O . ASP A 1 117 ? -15.925 -2.005 5.931 1.00 97.12 117 ASP A O 1
ATOM 903 N N . PRO A 1 118 ? -17.492 -0.540 5.239 1.00 96.94 118 PRO A N 1
ATOM 904 C CA . PRO A 1 118 ? -16.610 0.615 5.330 1.00 96.94 118 PRO A CA 1
ATOM 905 C C . PRO A 1 118 ? -16.062 0.837 6.741 1.00 96.94 118 PRO A C 1
ATOM 907 O O . PRO A 1 118 ? -14.935 1.312 6.868 1.00 96.94 118 PRO A O 1
ATOM 910 N N . VAL A 1 119 ? -16.803 0.480 7.797 1.00 97.75 119 VAL A N 1
ATOM 911 C CA . VAL A 1 119 ? -16.336 0.638 9.183 1.00 97.75 119 VAL A CA 1
ATOM 912 C C . VAL A 1 119 ? -15.124 -0.255 9.424 1.00 97.75 119 VAL A C 1
ATOM 914 O O . VAL A 1 119 ? -14.067 0.222 9.847 1.00 97.75 119 VAL A O 1
ATOM 917 N N . LYS A 1 120 ? -15.242 -1.542 9.086 1.00 97.75 120 LYS A N 1
ATOM 918 C CA . LYS A 1 120 ? -14.142 -2.504 9.218 1.00 97.75 120 LYS A CA 1
ATOM 919 C C . LYS A 1 120 ? -12.969 -2.140 8.323 1.00 97.75 120 LYS A C 1
ATOM 921 O O . LYS A 1 120 ? -11.827 -2.147 8.779 1.00 97.75 120 LYS A O 1
ATOM 926 N N . PHE A 1 121 ? -13.233 -1.758 7.075 1.00 98.44 121 PHE A N 1
ATOM 927 C CA . PHE A 1 121 ? -12.155 -1.431 6.151 1.00 98.44 121 PHE A CA 1
ATOM 928 C C . PHE A 1 121 ? -11.388 -0.167 6.565 1.00 98.44 121 PHE A C 1
ATOM 930 O O . PHE A 1 121 ? -10.160 -0.147 6.479 1.00 98.44 121 PHE A O 1
ATOM 937 N N . ILE A 1 122 ? 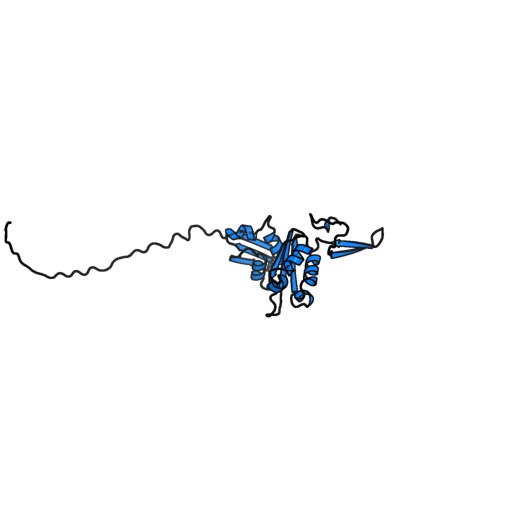-12.069 0.862 7.084 1.00 98.38 122 ILE A N 1
ATOM 938 C CA . ILE A 1 122 ? -11.415 2.061 7.638 1.00 98.38 122 ILE A CA 1
ATOM 939 C C . ILE A 1 122 ? -10.574 1.705 8.870 1.00 98.38 122 ILE A C 1
ATOM 941 O O . ILE A 1 122 ? -9.435 2.170 8.977 1.00 98.38 122 ILE A O 1
ATOM 945 N N . ALA A 1 123 ? -11.088 0.858 9.770 1.00 98.25 123 ALA A N 1
ATOM 946 C CA . ALA A 1 123 ? -10.323 0.371 10.918 1.00 98.25 123 ALA A CA 1
ATOM 947 C C . ALA A 1 123 ? -9.043 -0.358 10.470 1.00 98.25 123 ALA A C 1
ATOM 949 O O . ALA A 1 123 ? -7.950 -0.033 10.937 1.00 98.25 123 ALA A O 1
ATOM 950 N N . ASN A 1 124 ? -9.163 -1.272 9.501 1.00 98.00 124 ASN A N 1
ATOM 951 C CA . ASN A 1 124 ? -8.032 -2.000 8.926 1.00 98.00 124 ASN A CA 1
ATOM 952 C C . ASN A 1 124 ? -7.027 -1.047 8.261 1.00 98.00 124 ASN A C 1
ATOM 954 O O . ASN A 1 124 ? -5.820 -1.168 8.474 1.00 98.00 124 ASN A O 1
ATOM 958 N N . ALA A 1 125 ? -7.500 -0.060 7.495 1.00 98.38 125 ALA A N 1
ATOM 959 C CA . ALA A 1 125 ? -6.653 0.896 6.781 1.00 98.38 125 ALA A CA 1
ATOM 960 C C . ALA A 1 125 ? -5.793 1.767 7.715 1.00 98.38 125 ALA A C 1
ATOM 962 O O . ALA A 1 125 ? -4.694 2.180 7.329 1.00 98.38 125 ALA A O 1
ATOM 963 N N . LEU A 1 126 ? -6.256 2.020 8.943 1.00 98.12 126 LEU A N 1
ATOM 964 C CA . LEU A 1 126 ? -5.516 2.770 9.964 1.00 98.12 126 LEU A CA 1
ATOM 965 C C . LEU A 1 126 ? -4.439 1.954 10.689 1.00 98.12 126 LEU A C 1
ATOM 967 O O . LEU A 1 126 ? -3.619 2.549 11.399 1.00 98.12 126 LEU A O 1
ATOM 971 N N . SER A 1 127 ? -4.384 0.635 10.466 1.00 96.62 127 SER A N 1
ATOM 972 C CA . SER A 1 127 ? -3.322 -0.238 10.973 1.00 96.62 127 SER A CA 1
ATOM 973 C C . SER A 1 127 ? -1.940 0.379 10.708 1.00 96.62 127 SER A C 1
ATOM 975 O O . SER A 1 127 ? -1.680 0.857 9.593 1.00 96.62 127 SER A O 1
ATOM 977 N N . PRO A 1 128 ? -1.049 0.429 11.717 1.00 95.31 128 PRO A N 1
ATOM 978 C CA . PRO A 1 128 ? -1.069 -0.348 12.968 1.00 95.31 128 PRO A CA 1
ATOM 979 C C . PRO A 1 128 ? -1.849 0.263 14.148 1.00 95.31 128 PRO A C 1
ATOM 981 O O . PRO A 1 128 ? -1.840 -0.319 15.232 1.00 95.31 128 PRO A O 1
ATOM 984 N N . ALA A 1 129 ? -2.485 1.428 13.990 1.00 97.19 129 ALA A N 1
ATOM 985 C CA . ALA A 1 129 ? -3.194 2.073 15.093 1.00 97.19 129 ALA A CA 1
ATOM 986 C C . ALA A 1 129 ? -4.498 1.344 15.444 1.00 97.19 129 ALA A C 1
ATOM 988 O O . ALA A 1 129 ? -5.277 0.990 14.558 1.00 97.19 129 ALA A O 1
ATOM 989 N N . LYS A 1 130 ? -4.754 1.152 16.743 1.00 95.25 130 LYS A N 1
ATOM 990 C CA . LYS A 1 130 ? -6.004 0.544 17.223 1.00 95.25 130 LYS A CA 1
ATOM 991 C C . LYS A 1 130 ? -7.102 1.593 17.366 1.00 95.25 130 LYS A C 1
ATOM 993 O O . LYS A 1 130 ? -6.908 2.624 18.010 1.00 95.25 130 LYS A O 1
ATOM 998 N N . VAL A 1 131 ? -8.261 1.290 16.794 1.00 95.56 131 VAL A N 1
ATOM 999 C CA . VAL A 1 131 ? -9.447 2.150 16.800 1.00 95.56 131 VAL A CA 1
ATOM 1000 C C . VAL A 1 131 ? -10.435 1.695 17.873 1.00 95.56 131 VAL A C 1
ATOM 1002 O O . VAL A 1 131 ? -10.576 0.499 18.107 1.00 95.56 131 VAL A O 1
ATOM 1005 N N . ILE A 1 132 ? -11.102 2.649 18.528 1.00 95.56 132 ILE A N 1
ATOM 1006 C CA . ILE A 1 132 ? -12.150 2.387 19.528 1.00 95.56 132 ILE A CA 1
ATOM 1007 C C . ILE A 1 132 ? -13.527 2.399 18.868 1.00 95.56 132 ILE A C 1
ATOM 1009 O O . ILE A 1 132 ? -14.319 1.484 19.064 1.00 95.56 132 ILE A O 1
ATOM 1013 N N . ALA A 1 133 ? -13.814 3.458 18.112 1.00 96.19 133 ALA A N 1
ATOM 1014 C CA . ALA A 1 133 ? -15.110 3.687 17.493 1.00 96.19 133 ALA A CA 1
ATOM 1015 C C . ALA A 1 133 ? -14.941 4.438 16.172 1.00 96.19 133 ALA A C 1
ATOM 1017 O O . ALA A 1 133 ? -13.985 5.202 16.001 1.00 96.19 133 ALA A O 1
ATOM 1018 N N . ILE A 1 134 ? -15.873 4.212 15.250 1.00 97.50 134 ILE A N 1
ATOM 1019 C CA . ILE A 1 134 ? -15.926 4.884 13.954 1.00 97.50 134 ILE A CA 1
ATOM 1020 C C . ILE A 1 134 ? -17.371 5.294 13.701 1.00 97.50 134 ILE A C 1
ATOM 1022 O O . ILE A 1 134 ? -18.246 4.439 13.585 1.00 97.50 134 ILE A O 1
ATOM 1026 N N . ASP A 1 135 ? -17.589 6.595 13.556 1.00 97.69 135 ASP A N 1
ATOM 1027 C CA . ASP A 1 135 ? -18.861 7.169 13.136 1.00 97.69 135 ASP A CA 1
ATOM 1028 C C . ASP A 1 135 ? -18.764 7.559 11.663 1.00 97.69 135 ASP A C 1
ATOM 1030 O O . ASP A 1 135 ? -17.927 8.382 11.279 1.00 97.69 135 ASP A O 1
ATOM 1034 N N . ILE A 1 136 ? -19.612 6.971 10.818 1.00 97.00 136 ILE A N 1
ATOM 1035 C CA . ILE A 1 136 ? -19.596 7.222 9.374 1.00 97.00 136 ILE A CA 1
ATOM 1036 C C . ILE A 1 136 ? -20.797 8.049 8.917 1.00 97.00 136 ILE A C 1
ATOM 1038 O O . ILE A 1 136 ? -21.936 7.844 9.330 1.00 97.00 136 ILE A O 1
ATOM 1042 N N . ASN A 1 137 ? -20.538 8.963 7.987 1.00 97.12 137 ASN A N 1
ATOM 1043 C CA . ASN A 1 137 ? -21.545 9.619 7.169 1.00 97.12 137 ASN A CA 1
ATOM 1044 C C . ASN A 1 137 ? -21.357 9.165 5.719 1.00 97.12 137 ASN A C 1
ATOM 1046 O O . ASN A 1 137 ? -20.506 9.685 4.990 1.00 97.12 137 ASN A O 1
ATOM 1050 N N . GLU A 1 138 ? -22.169 8.195 5.303 1.00 94.38 138 GLU A N 1
ATOM 1051 C CA . GLU A 1 138 ? -22.097 7.590 3.969 1.00 94.38 138 GLU A CA 1
ATOM 1052 C C . GLU A 1 138 ? -22.357 8.589 2.839 1.00 94.38 138 GLU A C 1
ATOM 1054 O O . GLU A 1 138 ? -21.691 8.538 1.805 1.00 94.38 138 GLU A O 1
ATOM 1059 N N . LYS A 1 139 ? -23.278 9.543 3.042 1.00 95.50 139 LYS A N 1
ATOM 1060 C CA . LYS A 1 139 ? -23.626 10.545 2.020 1.00 95.50 139 LYS A CA 1
ATOM 1061 C C . LYS A 1 139 ? -22.434 11.432 1.673 1.00 95.50 139 LYS A C 1
ATOM 1063 O O . LYS A 1 139 ? -22.251 11.791 0.513 1.00 95.50 139 LYS A O 1
ATOM 1068 N N . GLU A 1 140 ? -21.626 11.782 2.671 1.00 96.06 140 GLU A N 1
ATOM 1069 C CA . GLU A 1 140 ? -20.455 12.649 2.498 1.00 96.06 140 GLU A CA 1
ATOM 1070 C C . GLU A 1 140 ? -19.135 11.880 2.333 1.00 96.06 140 GLU A C 1
ATOM 1072 O O . GLU A 1 140 ? -18.095 12.511 2.115 1.00 96.06 140 GLU A O 1
ATOM 1077 N N . LYS A 1 141 ? -19.163 10.544 2.453 1.00 96.69 141 LYS A N 1
ATOM 1078 C CA . LYS A 1 141 ? -17.978 9.682 2.588 1.00 96.69 141 LYS A CA 1
ATOM 1079 C C . LYS A 1 141 ? -16.987 10.212 3.630 1.00 96.69 141 LYS A C 1
ATOM 1081 O O . LYS A 1 141 ? -15.788 10.342 3.366 1.00 96.69 141 LYS A O 1
ATOM 1086 N N . LYS A 1 142 ? -17.504 10.555 4.812 1.00 97.94 142 LYS A N 1
ATOM 1087 C CA . LYS A 1 142 ? -16.712 11.005 5.966 1.00 97.94 142 LYS A CA 1
ATOM 1088 C C . LYS A 1 142 ? -16.786 9.991 7.096 1.00 97.94 142 LYS A C 1
ATOM 1090 O O . LYS A 1 142 ? -17.853 9.439 7.342 1.00 97.94 142 LYS A O 1
ATOM 1095 N N . ALA A 1 143 ? -15.672 9.791 7.782 1.00 98.00 143 ALA A N 1
ATOM 1096 C CA . ALA A 1 143 ? -15.557 8.951 8.958 1.00 98.00 143 ALA A CA 1
ATOM 1097 C C . ALA A 1 143 ? -14.849 9.729 10.070 1.00 98.00 143 ALA A C 1
ATOM 1099 O O . ALA A 1 143 ? -13.778 10.298 9.849 1.00 98.00 143 ALA A O 1
ATOM 1100 N N . VAL A 1 144 ? -15.446 9.736 11.257 1.00 98.12 144 VAL A N 1
ATOM 1101 C CA . VAL A 1 144 ? -14.834 10.247 12.482 1.00 98.12 144 VAL A CA 1
ATOM 1102 C C . VAL A 1 144 ? -14.387 9.045 13.298 1.00 98.12 144 VAL A C 1
ATOM 1104 O O . VAL A 1 144 ? -15.189 8.191 13.662 1.00 98.12 144 VAL A O 1
ATOM 1107 N N . VAL A 1 145 ? -13.088 8.955 13.541 1.00 98.19 145 VAL A N 1
ATOM 1108 C CA . VAL A 1 145 ? -12.439 7.802 14.157 1.00 98.19 145 VAL A CA 1
ATOM 1109 C C . VAL A 1 145 ? -11.943 8.199 15.532 1.00 98.19 145 VAL A C 1
ATOM 1111 O O . VAL A 1 145 ? -11.095 9.078 15.661 1.00 98.19 145 VAL A O 1
ATOM 1114 N N . THR A 1 146 ? -12.417 7.511 16.560 1.00 97.81 146 THR A N 1
ATOM 1115 C CA . THR A 1 146 ? -11.975 7.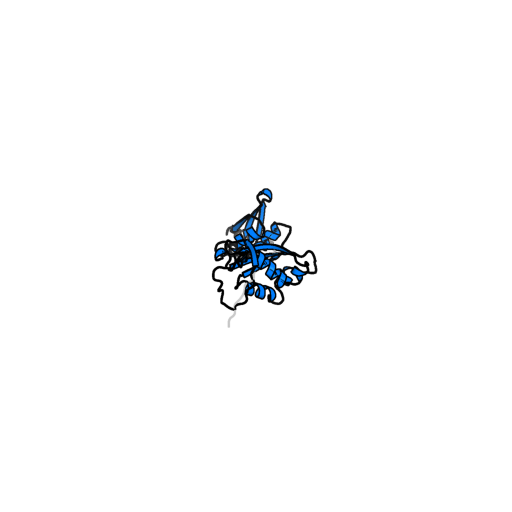732 17.936 1.00 97.81 146 THR A CA 1
ATOM 1116 C C . THR A 1 146 ? -10.910 6.705 18.316 1.00 97.81 146 THR A C 1
ATOM 1118 O O . THR A 1 146 ? -11.112 5.497 18.166 1.00 97.81 146 THR A O 1
ATOM 1121 N N . VAL A 1 147 ? -9.772 7.178 18.824 1.00 97.25 147 VAL A N 1
ATOM 1122 C CA . VAL A 1 147 ? -8.628 6.354 19.254 1.00 97.25 147 VAL A CA 1
ATOM 1123 C C . VAL A 1 147 ? -8.186 6.733 20.667 1.00 97.25 147 VAL A C 1
ATOM 1125 O O . VAL A 1 147 ? -8.459 7.837 21.131 1.00 97.25 147 VAL A O 1
ATOM 1128 N N . ASN A 1 148 ? -7.489 5.836 21.368 1.00 96.62 148 ASN A N 1
ATOM 1129 C CA . ASN A 1 148 ? -6.913 6.162 22.677 1.00 96.62 148 ASN A CA 1
ATOM 1130 C C . ASN A 1 148 ? -5.757 7.167 22.524 1.00 96.62 148 ASN A C 1
ATOM 1132 O O . ASN A 1 148 ? -5.126 7.243 21.466 1.00 96.62 148 ASN A O 1
ATOM 1136 N N . SER A 1 149 ? -5.432 7.893 23.595 1.00 95.31 149 SER A N 1
ATOM 1137 C CA . SER A 1 149 ? -4.324 8.861 23.628 1.00 95.31 149 SER A CA 1
ATOM 1138 C C . SER A 1 149 ? -2.976 8.288 23.179 1.00 95.31 149 SER A C 1
ATOM 1140 O O . SER A 1 149 ? -2.240 8.940 22.440 1.00 95.31 149 SER A O 1
ATOM 1142 N N . ASP A 1 150 ? -2.661 7.046 23.554 1.00 95.38 150 ASP A N 1
ATOM 1143 C CA . ASP A 1 150 ? -1.432 6.352 23.147 1.00 95.38 150 ASP A CA 1
ATOM 1144 C C . ASP A 1 150 ? -1.420 5.985 21.650 1.00 95.38 150 ASP A C 1
ATOM 1146 O O . ASP A 1 150 ? -0.358 5.898 21.033 1.00 95.38 150 ASP A O 1
ATOM 1150 N N . GLN A 1 151 ? -2.600 5.816 21.049 1.00 97.12 151 GLN A N 1
ATOM 1151 C CA . GLN A 1 151 ? -2.776 5.483 19.634 1.00 97.12 151 GLN A CA 1
ATOM 1152 C C . GLN A 1 151 ? -2.913 6.721 18.739 1.00 97.12 151 GLN A C 1
ATOM 1154 O O . GLN A 1 151 ? -2.704 6.611 17.531 1.00 97.12 151 GLN A O 1
ATOM 1159 N N . PHE A 1 152 ? -3.217 7.900 19.292 1.00 96.69 152 PHE A N 1
ATOM 1160 C CA . PHE A 1 152 ? -3.487 9.118 18.518 1.00 96.69 152 PHE A CA 1
ATOM 1161 C C . PHE A 1 152 ? -2.333 9.500 17.581 1.00 96.69 152 PHE A C 1
ATOM 1163 O O . PHE A 1 152 ? -2.526 9.678 16.377 1.00 96.69 152 PHE A O 1
ATOM 1170 N N . SER A 1 153 ? -1.107 9.539 18.108 1.00 97.06 153 SER A N 1
ATOM 1171 C CA . SER A 1 153 ? 0.088 9.852 17.312 1.00 97.06 153 SER A CA 1
ATOM 1172 C C . SER A 1 153 ? 0.339 8.817 16.207 1.00 97.06 153 SER A C 1
ATOM 1174 O O . SER A 1 153 ? 0.687 9.174 15.079 1.00 97.06 153 SER A O 1
ATOM 1176 N N . LEU A 1 154 ? 0.110 7.533 16.503 1.00 96.56 154 LEU A N 1
ATOM 1177 C CA . LEU A 1 154 ? 0.283 6.440 15.545 1.00 96.56 154 LEU A CA 1
ATOM 1178 C C . LEU A 1 154 ? -0.769 6.490 14.429 1.00 96.56 154 LEU A C 1
ATOM 1180 O O . LEU A 1 154 ? -0.430 6.300 13.260 1.00 96.56 154 LEU A O 1
ATOM 1184 N N . ALA A 1 155 ? -2.020 6.791 14.783 1.00 96.94 155 ALA A N 1
ATOM 1185 C CA . ALA A 1 155 ? -3.139 6.894 13.855 1.00 96.94 155 ALA A CA 1
ATOM 1186 C C . ALA A 1 155 ? -2.928 8.033 12.847 1.00 96.94 155 ALA A C 1
ATOM 1188 O O . ALA A 1 155 ? -3.093 7.824 11.643 1.00 96.94 155 ALA A O 1
ATOM 1189 N N . ILE A 1 156 ? -2.476 9.202 13.315 1.00 97.19 156 ILE A N 1
ATOM 1190 C CA . ILE A 1 156 ? -2.100 10.333 12.452 1.00 97.19 156 ILE A CA 1
ATOM 1191 C C . ILE A 1 156 ? -0.860 9.969 11.615 1.00 97.19 156 ILE A C 1
ATOM 1193 O O . ILE A 1 156 ? -0.844 10.125 10.390 1.00 97.19 156 ILE A O 1
ATOM 1197 N N . GLY A 1 157 ? 0.173 9.430 12.265 1.00 96.25 157 GLY A N 1
ATOM 1198 C CA . GLY A 1 157 ? 1.468 9.128 11.665 1.00 96.25 157 GLY A CA 1
ATOM 1199 C C . GLY A 1 157 ? 2.328 10.375 11.422 1.00 96.25 157 GLY A C 1
ATOM 1200 O O . GLY A 1 157 ? 1.884 11.520 11.530 1.00 96.25 157 GLY A O 1
ATOM 1201 N N . LYS A 1 158 ? 3.600 10.168 11.059 1.00 95.19 158 LYS A N 1
ATOM 1202 C CA . LYS A 1 158 ? 4.543 11.266 10.787 1.00 95.19 158 LYS A CA 1
ATOM 1203 C C . LYS A 1 158 ? 3.995 12.175 9.680 1.00 95.19 158 LYS A C 1
ATOM 1205 O O . LYS A 1 158 ? 3.720 11.702 8.582 1.00 95.19 158 LYS A O 1
ATOM 1210 N N . ASN A 1 159 ? 3.850 13.472 9.959 1.00 95.38 159 ASN A N 1
ATOM 1211 C CA . ASN A 1 159 ? 3.269 14.462 9.038 1.00 95.38 159 ASN A CA 1
ATOM 1212 C C . ASN A 1 159 ? 1.874 14.076 8.495 1.00 95.38 159 ASN A C 1
ATOM 1214 O O . ASN A 1 159 ? 1.532 14.442 7.369 1.00 95.38 159 ASN A O 1
ATOM 1218 N N . GLY A 1 160 ? 1.090 13.297 9.251 1.00 96.75 160 GLY A N 1
ATOM 1219 C CA . GLY A 1 160 ? -0.228 12.828 8.814 1.00 96.75 160 GLY A CA 1
ATOM 1220 C C . GLY A 1 160 ? -0.191 11.734 7.741 1.00 96.75 160 GLY A C 1
ATOM 1221 O O . GLY A 1 160 ? -1.200 11.505 7.078 1.00 96.75 160 GLY A O 1
ATOM 1222 N N . GLN A 1 161 ? 0.961 11.093 7.506 1.00 97.94 161 GLN A N 1
ATOM 1223 C CA . GLN A 1 161 ? 1.115 10.110 6.428 1.00 97.94 161 GLN A CA 1
ATOM 1224 C C . GLN A 1 161 ? 0.170 8.910 6.590 1.00 97.94 161 GLN A C 1
ATOM 1226 O O . GLN A 1 161 ? -0.419 8.469 5.608 1.00 97.94 161 GLN A O 1
ATOM 1231 N N . ASN A 1 162 ? -0.008 8.386 7.808 1.00 98.19 162 ASN A N 1
ATOM 1232 C CA . ASN A 1 162 ? -0.815 7.179 8.004 1.00 98.19 162 ASN A CA 1
ATOM 1233 C C . ASN A 1 162 ? -2.294 7.442 7.696 1.00 98.19 162 ASN A C 1
ATOM 1235 O O . ASN A 1 162 ? -2.875 6.730 6.878 1.00 98.19 162 ASN A O 1
ATOM 1239 N N . VAL A 1 163 ? -2.869 8.504 8.274 1.00 98.19 163 VAL A N 1
ATOM 1240 C CA . VAL A 1 163 ? -4.270 8.879 8.026 1.00 98.19 163 VAL A CA 1
ATOM 1241 C C . VAL A 1 163 ? -4.516 9.263 6.566 1.00 98.19 163 VAL A C 1
ATOM 1243 O O . VAL A 1 163 ? -5.544 8.890 6.009 1.00 98.19 163 VAL A O 1
ATOM 1246 N N . ARG A 1 164 ? -3.561 9.930 5.899 1.00 98.19 164 ARG A N 1
ATOM 1247 C CA . ARG A 1 164 ? -3.680 10.284 4.474 1.00 98.19 164 ARG A CA 1
ATOM 1248 C C . ARG A 1 164 ? -3.698 9.049 3.578 1.00 98.19 164 ARG A C 1
ATOM 1250 O O . ARG A 1 164 ? -4.546 8.954 2.693 1.00 98.19 164 ARG A O 1
ATOM 1257 N N . LEU A 1 165 ? -2.790 8.102 3.820 1.00 98.44 165 LEU A N 1
ATOM 1258 C CA . LEU A 1 165 ? -2.758 6.837 3.089 1.00 98.44 165 LEU A CA 1
ATOM 1259 C C . LEU A 1 165 ? -4.019 6.010 3.362 1.00 98.44 165 LEU A C 1
ATOM 1261 O O . LEU A 1 165 ? -4.585 5.468 2.421 1.00 98.44 165 LEU A O 1
ATOM 1265 N N . ALA A 1 166 ? -4.491 5.948 4.610 1.00 98.56 166 ALA A N 1
ATOM 1266 C CA . ALA A 1 166 ? -5.725 5.245 4.967 1.00 98.56 166 ALA A CA 1
ATOM 1267 C C . ALA A 1 166 ? -6.958 5.861 4.283 1.00 98.56 166 ALA A C 1
ATOM 1269 O O . ALA A 1 166 ? -7.759 5.143 3.689 1.00 98.56 166 ALA A O 1
ATOM 1270 N N . ALA A 1 167 ? -7.067 7.193 4.299 1.00 98.25 167 ALA A N 1
ATOM 1271 C CA . ALA A 1 167 ? -8.140 7.941 3.649 1.00 98.25 167 ALA A CA 1
ATOM 1272 C C . ALA A 1 167 ? -8.167 7.695 2.135 1.00 98.25 167 ALA A C 1
ATOM 1274 O O . ALA A 1 167 ? -9.221 7.411 1.564 1.00 98.25 167 ALA A O 1
ATOM 1275 N N . HIS A 1 168 ? -6.997 7.743 1.487 1.00 98.12 168 HIS A N 1
ATOM 1276 C CA . HIS A 1 168 ? -6.879 7.459 0.059 1.00 98.12 168 HIS A CA 1
ATOM 1277 C C . HIS A 1 168 ? -7.200 5.992 -0.263 1.00 98.12 168 HIS A C 1
ATOM 1279 O O . HIS A 1 168 ? -7.952 5.733 -1.198 1.00 98.12 168 HIS A O 1
ATOM 1285 N N . LEU A 1 169 ? -6.702 5.045 0.542 1.00 98.38 169 LEU A N 1
ATOM 1286 C CA . LEU A 1 169 ? -6.920 3.610 0.345 1.00 98.38 169 LEU A CA 1
ATOM 1287 C C . LEU A 1 169 ? -8.403 3.241 0.436 1.00 98.38 169 LEU A C 1
ATOM 1289 O O . LEU A 1 169 ? -8.907 2.512 -0.420 1.00 98.38 169 LEU A O 1
ATOM 1293 N N . ALA A 1 170 ? -9.083 3.752 1.466 1.00 97.81 170 ALA A N 1
ATOM 1294 C CA . ALA A 1 170 ? -10.497 3.500 1.707 1.00 97.81 170 ALA A CA 1
ATOM 1295 C C . ALA A 1 170 ? -11.406 4.306 0.764 1.00 97.81 170 ALA A C 1
ATOM 1297 O O . ALA A 1 170 ? -12.545 3.915 0.515 1.00 97.81 170 ALA A O 1
ATOM 1298 N N . GLY A 1 171 ? -10.926 5.439 0.244 1.00 97.56 171 GLY A N 1
ATOM 1299 C CA . GLY A 1 171 ? -11.755 6.392 -0.495 1.00 97.56 171 GLY A CA 1
ATOM 1300 C C . GLY A 1 171 ? -12.712 7.177 0.412 1.00 97.56 171 GLY A C 1
ATOM 1301 O O . GLY A 1 171 ? -13.808 7.538 -0.024 1.00 97.56 171 GLY A O 1
ATOM 1302 N N . TRP A 1 172 ? -12.303 7.429 1.661 1.00 98.25 172 TRP A N 1
ATOM 1303 C CA . TRP A 1 172 ? -13.061 8.153 2.689 1.00 98.25 172 TRP A CA 1
ATOM 1304 C C . TRP A 1 172 ? -12.254 9.332 3.227 1.00 98.25 172 TRP A C 1
ATOM 1306 O O . TRP A 1 172 ? -11.031 9.279 3.318 1.00 98.25 172 TRP A O 1
ATOM 1316 N N . LYS A 1 173 ? -12.938 10.398 3.640 1.00 98.00 173 LYS A N 1
ATOM 1317 C CA . LYS A 1 173 ? -12.336 11.448 4.470 1.00 98.00 173 LYS A CA 1
ATOM 1318 C C . LYS A 1 173 ? -12.325 10.960 5.915 1.00 98.00 173 LYS A C 1
ATOM 1320 O O . LYS A 1 173 ? -13.383 10.607 6.424 1.00 98.00 173 LYS A O 1
ATOM 1325 N N . ILE A 1 174 ? -11.155 10.929 6.545 1.00 98.31 174 ILE A N 1
ATOM 1326 C CA . ILE A 1 174 ? -10.975 10.379 7.891 1.00 98.31 174 ILE A CA 1
ATOM 1327 C C . ILE A 1 174 ? -10.483 11.484 8.822 1.00 98.31 174 ILE A C 1
ATOM 1329 O O . ILE A 1 174 ? -9.386 12.007 8.622 1.00 98.31 174 ILE A O 1
ATOM 1333 N N . ASP A 1 175 ? -11.273 11.787 9.848 1.00 97.75 175 ASP A N 1
ATOM 1334 C CA . ASP A 1 175 ? -10.907 12.681 10.946 1.00 97.75 175 ASP A CA 1
ATOM 1335 C C . ASP A 1 175 ? -10.642 11.845 12.203 1.00 97.75 175 ASP A C 1
ATOM 1337 O O . ASP A 1 175 ? -11.442 10.980 12.552 1.00 97.75 175 ASP A O 1
ATOM 1341 N N . ILE A 1 176 ? -9.517 12.076 12.884 1.00 97.44 176 ILE A N 1
ATOM 1342 C CA . ILE A 1 176 ? -9.126 11.302 14.073 1.00 97.44 176 ILE A CA 1
ATOM 1343 C C . ILE A 1 176 ? -9.349 12.146 15.328 1.00 97.44 176 ILE A C 1
ATOM 1345 O O . ILE A 1 176 ? -8.826 13.256 15.438 1.00 97.44 176 ILE A O 1
ATOM 1349 N N . LEU A 1 177 ? -10.082 11.590 16.289 1.00 96.69 177 LEU A N 1
ATOM 1350 C CA . LEU A 1 177 ? -10.332 12.155 17.608 1.00 96.69 177 LEU A CA 1
ATOM 1351 C C . LEU A 1 177 ? -9.635 11.334 18.691 1.00 96.69 177 LEU A C 1
ATOM 1353 O O . LEU A 1 177 ? -9.592 10.105 18.660 1.00 96.69 177 LEU A O 1
ATOM 1357 N N . GLU A 1 178 ? -9.103 12.042 19.677 1.00 96.06 178 GLU A N 1
ATOM 1358 C CA . GLU A 1 178 ? -8.515 11.445 20.867 1.00 96.06 178 GLU A CA 1
ATOM 1359 C C . GLU A 1 178 ? -9.597 11.219 21.930 1.00 96.06 178 GLU A C 1
ATOM 1361 O O . GLU A 1 178 ? -10.261 12.168 22.358 1.00 96.06 178 GLU A O 1
ATOM 1366 N N . ASN A 1 179 ? -9.747 9.977 22.393 1.00 91.38 179 ASN A N 1
ATOM 1367 C CA . ASN A 1 179 ? -10.571 9.657 23.550 1.00 91.38 179 ASN A CA 1
ATOM 1368 C C . ASN A 1 179 ? -9.865 10.120 24.826 1.00 91.38 179 ASN A C 1
ATOM 1370 O O . ASN A 1 179 ? -9.086 9.386 25.440 1.00 91.38 179 ASN A O 1
ATOM 1374 N N . LYS A 1 180 ? -10.145 11.355 25.229 1.00 79.38 180 LYS A N 1
ATOM 1375 C CA . LYS A 1 180 ? -9.731 11.868 26.529 1.00 79.38 180 LYS A CA 1
ATOM 1376 C C . LYS A 1 180 ? -10.667 11.282 27.574 1.00 79.38 180 LYS A C 1
ATOM 1378 O O . LYS A 1 180 ? -11.702 11.874 27.868 1.00 79.38 180 LYS A O 1
ATOM 1383 N N . LYS A 1 181 ? -10.300 10.128 28.140 1.00 60.41 181 LYS A N 1
ATOM 1384 C CA . LYS A 1 181 ? -10.893 9.691 29.407 1.00 60.41 181 LYS A CA 1
ATOM 1385 C C . LYS A 1 181 ? -10.741 10.844 30.396 1.00 60.41 181 LYS A C 1
ATOM 1387 O O . LYS A 1 181 ? -9.626 11.236 30.742 1.00 60.41 181 LYS A O 1
ATOM 1392 N N . SER A 1 182 ? -11.859 11.427 30.806 1.00 45.91 182 SER A N 1
ATOM 1393 C CA . SER A 1 182 ? -11.896 12.334 31.941 1.00 45.91 182 SER A CA 1
ATOM 1394 C C . SER A 1 182 ? -11.299 11.583 33.127 1.00 45.91 182 SER A C 1
ATOM 1396 O O . SER A 1 182 ? -11.782 10.509 33.469 1.00 45.91 182 SER A O 1
ATOM 1398 N N . VAL A 1 183 ? -10.306 12.151 33.808 1.00 49.25 183 VAL A N 1
ATOM 1399 C CA . VAL A 1 183 ? -9.765 11.647 35.091 1.00 49.25 183 VAL A CA 1
ATOM 1400 C C . VAL A 1 183 ? -10.819 11.756 36.226 1.00 49.25 183 VAL A C 1
ATOM 1402 O O . VAL A 1 183 ? -10.492 11.934 37.389 1.00 49.25 183 VAL A O 1
ATOM 1405 N N . LYS A 1 184 ? -12.116 11.746 35.898 1.00 44.41 184 LYS A N 1
ATOM 1406 C CA . LYS A 1 184 ? -13.241 11.935 36.821 1.00 44.41 184 LYS A CA 1
ATOM 1407 C C . LYS A 1 184 ? -14.084 10.678 37.031 1.00 44.41 184 LYS A C 1
ATOM 1409 O O . LYS A 1 184 ? -14.843 10.662 37.989 1.00 44.41 184 LYS A O 1
ATOM 1414 N N . ASP A 1 185 ? -13.912 9.640 36.214 1.00 45.12 185 ASP A N 1
ATOM 1415 C CA . ASP A 1 185 ? -14.722 8.415 36.310 1.00 45.12 185 ASP A CA 1
ATOM 1416 C C . ASP A 1 185 ? -14.042 7.290 37.120 1.00 45.12 185 ASP A C 1
ATOM 1418 O O . ASP A 1 185 ? -14.589 6.202 37.231 1.00 45.12 185 ASP A O 1
ATOM 1422 N N . GLU A 1 186 ? -12.875 7.546 37.728 1.00 42.81 186 GLU A N 1
ATOM 1423 C CA . GLU A 1 186 ? -12.163 6.595 38.610 1.00 42.81 186 GLU A CA 1
ATOM 1424 C C . GLU A 1 186 ? -12.286 6.946 40.112 1.00 42.81 186 GLU A C 1
ATOM 1426 O O . GLU A 1 186 ? -11.555 6.408 40.934 1.00 42.81 186 GLU A O 1
ATOM 1431 N N . ALA A 1 187 ? -13.201 7.849 40.497 1.00 47.22 187 ALA A N 1
ATOM 1432 C CA . ALA A 1 187 ? -13.364 8.312 41.886 1.00 47.22 187 ALA A CA 1
ATOM 1433 C C . ALA A 1 187 ? -14.746 8.011 42.505 1.00 47.22 187 ALA A C 1
ATOM 1435 O O . ALA A 1 187 ? -15.199 8.744 43.383 1.00 47.22 187 ALA A O 1
ATOM 1436 N N . LEU A 1 188 ? -15.435 6.961 42.049 1.00 45.69 188 LEU A N 1
ATOM 1437 C CA . LEU A 1 188 ? -16.707 6.511 42.628 1.00 45.69 188 LEU A CA 1
ATOM 1438 C C . LEU A 1 188 ? -16.746 4.983 42.742 1.00 45.69 188 LEU A C 1
ATOM 1440 O O . LEU A 1 188 ? -17.609 4.351 42.148 1.00 45.69 188 LEU A O 1
ATOM 1444 N N . ASP A 1 189 ? -15.811 4.395 43.485 1.00 44.59 189 ASP A N 1
ATOM 1445 C CA . ASP A 1 189 ? -16.032 3.075 44.084 1.00 44.59 189 ASP A CA 1
ATOM 1446 C C . ASP A 1 189 ? -15.101 2.889 45.291 1.00 44.59 189 ASP A C 1
ATOM 1448 O O . ASP A 1 189 ? -14.002 2.371 45.163 1.00 44.59 189 ASP A O 1
ATOM 1452 N N . GLU A 1 190 ? -15.493 3.458 46.436 1.00 46.09 190 GLU A N 1
ATOM 1453 C CA . GLU A 1 190 ? -15.082 3.050 47.792 1.00 46.09 190 GLU A CA 1
ATOM 1454 C C . GLU A 1 190 ? -15.840 3.927 48.809 1.00 46.09 190 GLU A C 1
ATOM 1456 O O . GLU A 1 190 ? -15.354 4.932 49.318 1.00 46.09 190 GLU A O 1
ATOM 1461 N N . ASN A 1 191 ? -17.099 3.571 49.058 1.00 38.91 191 ASN A N 1
ATOM 1462 C CA . ASN A 1 191 ? -17.805 3.894 50.299 1.00 38.91 191 ASN A CA 1
ATOM 1463 C C . ASN A 1 191 ? -18.645 2.664 50.664 1.00 38.91 191 ASN A C 1
ATOM 1465 O O . ASN A 1 191 ? -19.871 2.679 50.569 1.00 38.91 191 ASN A O 1
ATOM 1469 N N . GLU A 1 192 ? -17.974 1.576 51.050 1.00 39.72 192 GLU A N 1
ATOM 1470 C CA . GLU A 1 192 ? -18.611 0.556 51.882 1.00 39.72 192 GLU A CA 1
ATOM 1471 C C . GLU A 1 192 ? -18.765 1.134 53.291 1.00 39.72 192 GLU A C 1
ATOM 1473 O O . GLU A 1 192 ? -17.809 1.279 54.052 1.00 39.72 192 GLU A O 1
ATOM 1478 N N . ILE A 1 193 ? -19.998 1.507 53.609 1.00 44.56 193 ILE A N 1
ATOM 1479 C CA . ILE A 1 193 ? -20.469 1.773 54.962 1.00 44.56 193 ILE A CA 1
ATOM 1480 C C . ILE A 1 193 ? -20.957 0.420 55.500 1.00 44.56 193 ILE A C 1
ATOM 1482 O O . ILE A 1 193 ? -21.902 -0.119 54.923 1.00 44.56 193 ILE A O 1
ATOM 1486 N N . PRO A 1 194 ? -20.401 -0.151 56.583 1.00 39.69 194 PRO A N 1
ATOM 1487 C CA . PRO A 1 194 ? -21.111 -1.174 57.330 1.00 39.69 194 PRO A CA 1
ATOM 1488 C C . PRO A 1 194 ? -21.978 -0.470 58.381 1.00 39.69 194 PRO A C 1
ATOM 1490 O O . PRO A 1 194 ? -21.483 -0.024 59.419 1.00 39.69 194 PRO A O 1
ATOM 1493 N N . GLU A 1 195 ? -23.271 -0.338 58.083 1.00 37.53 195 GLU A N 1
ATOM 1494 C CA . GLU A 1 195 ? -24.306 -0.148 59.104 1.00 37.53 195 GLU A CA 1
ATOM 1495 C C . GLU A 1 195 ? -24.421 -1.434 59.936 1.00 37.53 195 GLU A C 1
ATOM 1497 O O . GLU A 1 195 ? -24.381 -2.542 59.401 1.00 37.53 195 GLU A O 1
ATOM 1502 N N . GLY A 1 196 ? -24.497 -1.273 61.257 1.00 35.34 196 GLY A N 1
ATOM 1503 C CA . GLY A 1 196 ? -24.627 -2.365 62.213 1.00 35.34 196 GLY A CA 1
ATOM 1504 C C . GLY A 1 196 ? -26.076 -2.680 62.578 1.00 35.34 196 GLY A C 1
ATOM 1505 O O . GLY A 1 196 ? -26.893 -1.774 62.661 1.00 35.34 196 GLY A O 1
ATOM 1506 N N . GLU A 1 197 ? -26.309 -3.956 62.876 1.00 33.56 197 GLU A N 1
ATOM 1507 C CA . GLU A 1 197 ? -27.408 -4.604 63.616 1.00 33.56 197 GLU A CA 1
ATOM 1508 C C . GLU A 1 197 ? -26.764 -5.924 64.126 1.00 33.56 197 GLU A C 1
ATOM 1510 O O . GLU A 1 197 ? -25.986 -6.533 63.394 1.00 33.56 197 GLU A O 1
ATOM 1515 N N . ASP A 1 198 ? -26.879 -6.437 65.350 1.00 34.34 198 ASP A N 1
ATOM 1516 C CA . ASP A 1 198 ? -27.750 -6.173 66.486 1.00 34.34 198 ASP A CA 1
ATOM 1517 C C . ASP A 1 198 ? -27.036 -6.578 67.790 1.00 34.34 198 ASP A C 1
ATOM 1519 O O . ASP A 1 198 ? -26.135 -7.421 67.814 1.00 34.34 198 ASP A O 1
ATOM 1523 N N . ALA A 1 199 ? -27.458 -5.951 68.885 1.00 36.78 199 ALA A N 1
ATOM 1524 C CA . ALA A 1 199 ? -27.052 -6.265 70.244 1.00 36.78 199 ALA A CA 1
ATOM 1525 C C . ALA A 1 199 ? -27.933 -7.382 70.824 1.00 36.78 199 ALA A C 1
ATOM 1527 O O . ALA A 1 199 ? -29.116 -7.154 71.067 1.00 36.78 199 ALA A O 1
ATOM 1528 N N . ASP A 1 200 ? -27.338 -8.533 71.140 1.00 36.34 200 ASP A N 1
ATOM 1529 C CA . ASP A 1 200 ? -27.940 -9.516 72.042 1.00 36.34 200 ASP A CA 1
ATOM 1530 C C . ASP A 1 200 ? -27.385 -9.324 73.459 1.00 36.34 200 ASP A C 1
ATO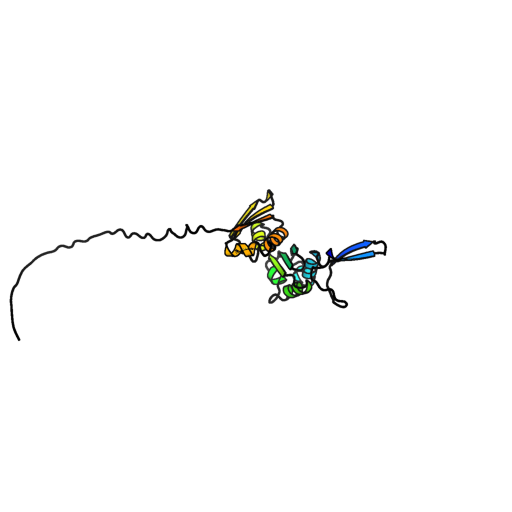M 1532 O O . ASP A 1 200 ? -26.211 -9.563 73.757 1.00 36.34 200 ASP A O 1
ATOM 1536 N N . ILE A 1 201 ? -28.268 -8.835 74.327 1.00 38.62 201 ILE A N 1
ATOM 1537 C CA . ILE A 1 201 ? -28.103 -8.741 75.775 1.00 38.62 201 ILE A CA 1
ATOM 1538 C C . ILE A 1 201 ? -28.565 -10.081 76.359 1.00 38.62 201 ILE A C 1
ATOM 1540 O O . ILE A 1 201 ? -29.762 -10.355 76.382 1.00 38.62 201 ILE A O 1
ATOM 1544 N N . GLU A 1 202 ? -27.641 -10.892 76.876 1.00 37.41 202 GLU A N 1
ATOM 1545 C CA . GLU A 1 202 ? -27.974 -11.958 77.828 1.00 37.41 202 GLU A CA 1
ATOM 1546 C C . GLU A 1 202 ? -27.586 -11.520 79.243 1.00 37.41 202 GLU A C 1
ATOM 1548 O O . GLU A 1 202 ? -26.413 -11.432 79.606 1.00 37.41 202 GLU A O 1
ATOM 1553 N N . GLU A 1 203 ? -28.610 -11.243 80.048 1.00 36.75 203 GLU A N 1
ATOM 1554 C CA . GLU A 1 203 ? -28.520 -11.007 81.483 1.00 36.75 203 GLU A CA 1
ATOM 1555 C C . GLU A 1 203 ? -29.113 -12.222 82.219 1.00 36.75 203 GLU A C 1
ATOM 1557 O O . GLU A 1 203 ? -30.311 -12.494 82.157 1.00 36.75 203 GLU A O 1
ATOM 1562 N N . SER A 1 204 ? -28.263 -12.974 82.920 1.00 37.25 204 SER A N 1
ATOM 1563 C CA . SER A 1 204 ? -28.610 -13.834 84.062 1.00 37.25 204 SER A CA 1
ATOM 1564 C C . SER A 1 204 ? -27.305 -14.073 84.837 1.00 37.25 204 SER A C 1
ATOM 1566 O O . SER A 1 204 ? -26.284 -14.353 84.224 1.00 37.25 204 SER A O 1
ATOM 1568 N N . GLY A 1 205 ? -27.156 -13.934 86.150 1.00 31.48 205 GLY A N 1
ATOM 1569 C CA . GLY A 1 205 ? -28.046 -13.657 87.267 1.00 31.48 205 GLY A CA 1
ATOM 1570 C C . GLY A 1 205 ? -27.419 -14.339 88.495 1.00 31.48 205 GLY A C 1
ATOM 1571 O O . GLY A 1 205 ? -27.223 -15.547 88.439 1.00 31.48 205 GLY A O 1
ATOM 1572 N N . MET A 1 206 ? -27.154 -13.571 89.570 1.00 33.00 206 MET A N 1
ATOM 1573 C CA . MET A 1 206 ? -26.851 -14.006 90.961 1.00 33.00 206 MET A CA 1
ATOM 1574 C C . MET A 1 206 ? -25.544 -14.802 91.203 1.00 33.00 206 MET A C 1
ATOM 1576 O O . MET A 1 206 ? -25.134 -15.607 90.387 1.00 33.00 206 MET A O 1
ATOM 1580 N N . GLU A 1 207 ? -24.829 -14.736 92.328 1.00 32.50 207 GLU A N 1
ATOM 1581 C CA . GLU A 1 207 ? -24.791 -13.918 93.549 1.00 32.50 207 GLU A CA 1
ATOM 1582 C C . GLU A 1 207 ? -23.513 -14.337 94.323 1.00 32.50 207 GLU A C 1
ATOM 1584 O O . GLU A 1 207 ? -22.968 -15.417 94.094 1.00 32.50 207 GLU A O 1
ATOM 1589 N N . ALA A 1 208 ? -23.159 -13.522 95.319 1.00 35.38 208 ALA A N 1
ATOM 1590 C CA . ALA A 1 208 ? -22.496 -13.875 96.580 1.00 35.38 208 ALA A CA 1
ATOM 1591 C C . ALA A 1 208 ? -20.958 -13.814 96.728 1.00 35.38 208 ALA A C 1
ATOM 1593 O O . ALA A 1 208 ? -20.155 -14.397 96.006 1.00 35.38 208 ALA A O 1
ATOM 1594 N N . GLU A 1 209 ? -20.626 -13.092 97.798 1.00 36.41 209 GLU A N 1
ATOM 1595 C CA . GLU A 1 209 ? -19.366 -12.848 98.488 1.00 36.41 209 GLU A CA 1
ATOM 1596 C C . GLU A 1 209 ? -18.616 -14.126 98.908 1.00 36.41 209 GLU A C 1
ATOM 1598 O O . GLU A 1 209 ? -19.236 -15.107 99.315 1.00 36.41 209 GLU A O 1
ATOM 1603 N N . ASN A 1 210 ? -17.279 -14.058 98.987 1.00 38.75 210 ASN A N 1
ATOM 1604 C CA . ASN A 1 210 ? -16.617 -14.306 100.272 1.00 38.75 210 ASN A CA 1
ATOM 1605 C C . ASN A 1 210 ? -15.170 -13.796 100.350 1.00 38.75 210 ASN A C 1
ATOM 1607 O O . ASN A 1 210 ? -14.439 -13.709 99.366 1.00 38.75 210 ASN A O 1
ATOM 1611 N N . VAL A 1 211 ? -14.823 -13.454 101.587 1.00 41.22 211 VAL A N 1
ATOM 1612 C CA . VAL A 1 211 ? -13.576 -12.899 102.125 1.00 41.22 211 VAL A CA 1
ATOM 1613 C C . VAL A 1 211 ? -12.612 -14.039 102.520 1.00 41.22 211 VAL A C 1
ATOM 1615 O O . VAL A 1 211 ? -13.036 -15.186 102.601 1.00 41.22 211 VAL A O 1
ATOM 1618 N N . GLU A 1 212 ? -11.363 -13.672 102.853 1.00 39.66 212 GLU A N 1
ATOM 1619 C CA . GLU A 1 212 ? -10.292 -14.439 103.542 1.00 39.66 212 GLU A CA 1
ATOM 1620 C C . GLU A 1 212 ? -9.272 -15.157 102.637 1.00 39.66 212 GLU A C 1
ATOM 1622 O O . GLU A 1 212 ? -9.617 -15.716 101.609 1.00 39.66 212 GLU A O 1
ATOM 1627 N N . ALA A 1 213 ? -7.975 -15.258 102.946 1.00 39.34 213 ALA A N 1
ATOM 1628 C CA . ALA A 1 213 ? -7.076 -14.599 103.892 1.00 39.34 213 ALA A CA 1
ATOM 1629 C C . ALA A 1 213 ? -5.625 -15.013 103.536 1.00 39.34 213 ALA A C 1
ATOM 1631 O O . ALA A 1 213 ? -5.381 -16.112 103.051 1.00 39.34 213 ALA A O 1
ATOM 1632 N N . VAL A 1 214 ? -4.689 -14.098 103.797 1.00 41.16 214 VAL A N 1
ATOM 1633 C CA . VAL A 1 214 ? -3.306 -14.247 104.307 1.00 41.16 214 VAL A CA 1
ATOM 1634 C C . VAL A 1 214 ? -2.662 -15.652 104.377 1.00 41.16 214 VAL A C 1
ATOM 1636 O O . VAL A 1 214 ? -3.180 -16.533 105.060 1.00 41.16 214 VAL A O 1
ATOM 1639 N N . LYS A 1 215 ? -1.434 -15.769 103.829 1.00 40.53 215 LYS A N 1
ATOM 1640 C CA . LYS A 1 215 ? -0.171 -16.270 104.459 1.00 40.53 215 LYS A CA 1
ATOM 1641 C C . LYS A 1 215 ? 0.958 -16.246 103.408 1.00 40.53 215 LYS A C 1
ATOM 1643 O O . LYS A 1 215 ? 0.766 -16.761 102.316 1.00 40.53 215 LYS A O 1
ATOM 1648 N N . GLU A 1 216 ? 1.987 -15.407 103.555 1.00 40.38 216 GLU A N 1
ATOM 1649 C CA . GLU A 1 216 ? 3.272 -15.703 104.233 1.00 40.38 216 GLU A CA 1
ATOM 1650 C C . GLU A 1 216 ? 3.917 -17.025 103.785 1.00 40.38 216 GLU A C 1
ATOM 1652 O O . GLU A 1 216 ? 3.479 -18.090 104.210 1.00 40.38 216 GLU A O 1
ATOM 1657 N N . GLU A 1 217 ? 4.942 -16.936 102.929 1.00 42.81 217 GLU A N 1
ATOM 1658 C CA . GLU A 1 217 ? 6.371 -17.148 103.257 1.00 42.81 217 GLU A CA 1
ATOM 1659 C C . GLU A 1 217 ? 7.270 -16.508 102.183 1.00 42.81 217 GLU A C 1
ATOM 1661 O O . GLU A 1 217 ? 6.869 -16.502 100.995 1.00 42.81 217 GLU A O 1
#

pLDDT: mean 86.52, std 21.21, range [31.48, 98.62]

Sequence (217 aa):
PPEEQIPGENYKPGARLKVFVKEVRIASKGPEVVLSRTSDEILKKIFYLEIPEISNGLIEIKSVAREAGSRSKVAVYSDSENVDPIGSCVGQRGARIQTIISELGGEKIDIIEYDSDPVKFIANALSPAKVIAIDINEKEKKAVVTVNSDQFSLAIGKNGQNVRLAAHLAGWKIDILENKKSVKDEALDENEIPEGEDADIEESGMEAENVEAVKEE